Protein AF-F0YAD4-F1 (afdb_monomer_lite)

Foldseek 3Di:
DPLFCQPVPFHFADLCQGLAVVLVDDDDDQAADPAADDADVVHGDNPHHFGDPLVQVLLQLQLCCVVVVVVLEGEDEGEGEDQCPHVSPNPAKDWPAAAALPHNHHYTYIYKYWHFAFDDPPPPGQSHRPWIWIKYFGNQLSVVSPVDDRDDCCVGPPVPQCSLLVSQVVLLVVLLVPADPVLNVQCVVAFFDEHEDGEAEFDADPVGTCLSVDAWDWDDDPRGTYTHKYKYAAAAPPSVPDPPVDDHRIIIITHGHSSNSNCCSRPVRGQDDCLVVLLVLQQVQQPDQDPPDNDPQRQWFAAPSDIGGAPDPPDPDHSVQCDDDDWSRGRHANHGGSTGHDD

Organism: Aureococcus anophagefferens (NCBI:txid44056)

Secondary structure (DSSP, 8-state):
---TT-TTTSPBPPSSS---TTT---------SSSPPPPPSSPPPTT-B-S-HHHHHHHHHHH-TTTTT-TTEEEEEEEEE--TT-BTTB----B-----TT-SSEEEEEEEEEEEE----GGG--SS-SEEEEEEE-HHHHHHHTT-----HIIIIIS-TTHHHHHHHHHHHHHHHHS-HHHHHHHHHHS--EEEPPPEEPPEETTEEGGGG-PPEEEEETTEEEEEPEEEEE--GGGG-S-TTS--SEEEEEEPPHHHHHHIIIIITSPPTTHHHHHHHHHHHHT---SS---SS--EEEETTEEEETT-TT--S-TTTTTS--BTTSS--SEE-SSBEE-

Radius of gyration: 23.6 Å; chains: 1; bounding box: 55×51×75 Å

Structure (mmCIF, N/CA/C/O backbone):
data_AF-F0YAD4-F1
#
_entry.id   AF-F0YAD4-F1
#
loop_
_atom_site.group_PDB
_atom_site.id
_atom_site.type_symbol
_atom_site.label_atom_id
_atom_site.label_alt_id
_atom_site.label_comp_id
_atom_site.label_asym_id
_atom_site.label_entity_id
_atom_site.label_seq_id
_atom_site.pdbx_PDB_ins_code
_atom_site.Cartn_x
_atom_site.Cartn_y
_atom_site.Cartn_z
_atom_site.occupancy
_atom_site.B_iso_or_equiv
_atom_site.auth_seq_id
_atom_site.auth_comp_id
_atom_site.auth_asym_id
_atom_site.auth_atom_id
_atom_site.pdbx_PDB_model_num
ATOM 1 N N . MET A 1 1 ? -4.170 -15.320 2.293 1.00 50.25 1 MET A N 1
ATOM 2 C CA . MET A 1 1 ? -3.608 -13.988 2.577 1.00 50.25 1 MET A CA 1
ATOM 3 C C . MET A 1 1 ? -3.104 -14.054 3.996 1.00 50.25 1 MET A C 1
ATOM 5 O O . MET A 1 1 ? -3.891 -13.977 4.929 1.00 50.25 1 MET A O 1
ATOM 9 N N . GLU A 1 2 ? -1.835 -14.426 4.130 1.00 54.09 2 GLU A N 1
ATOM 10 C CA . GLU A 1 2 ? -1.160 -14.469 5.429 1.00 54.09 2 GLU A CA 1
ATOM 11 C C . GLU A 1 2 ? -1.076 -13.031 5.965 1.00 54.09 2 GLU A C 1
ATOM 13 O O . GLU A 1 2 ? -1.210 -12.096 5.181 1.00 54.09 2 GLU A O 1
ATOM 18 N N . LEU A 1 3 ? -0.946 -12.834 7.278 1.00 64.44 3 LEU A N 1
ATOM 19 C CA . LEU A 1 3 ? -0.859 -11.505 7.894 1.00 64.44 3 LEU A CA 1
ATOM 20 C C . LEU A 1 3 ? 0.425 -10.811 7.391 1.00 64.44 3 LEU A C 1
ATOM 22 O O . LEU A 1 3 ? 1.482 -10.957 7.995 1.00 64.44 3 LEU A O 1
ATOM 26 N N . GLU A 1 4 ? 0.344 -10.163 6.226 1.00 69.69 4 GLU A N 1
ATOM 27 C CA . GLU A 1 4 ? 1.480 -9.813 5.365 1.00 69.69 4 GLU A CA 1
ATOM 28 C C . GLU A 1 4 ? 2.540 -9.003 6.126 1.00 69.69 4 GLU A C 1
ATOM 30 O O . GLU A 1 4 ? 2.301 -7.867 6.541 1.00 69.69 4 GLU A O 1
ATOM 35 N N . GLY A 1 5 ? 3.708 -9.618 6.337 1.00 65.38 5 GLY A N 1
ATOM 36 C CA . GLY A 1 5 ? 4.827 -8.998 7.048 1.00 65.38 5 GLY A CA 1
ATOM 37 C C . GLY A 1 5 ? 4.580 -8.766 8.543 1.00 65.38 5 GLY A C 1
ATOM 38 O O . GLY A 1 5 ? 5.250 -7.923 9.140 1.00 65.38 5 GLY A O 1
ATOM 39 N N . SER A 1 6 ? 3.609 -9.454 9.158 1.00 74.56 6 SER A N 1
ATOM 40 C CA . SER A 1 6 ? 3.366 -9.379 10.601 1.00 74.56 6 SER A CA 1
ATOM 41 C C . SER A 1 6 ? 4.483 -10.092 11.371 1.00 74.56 6 SER A C 1
ATOM 43 O O . SER A 1 6 ? 4.684 -11.296 11.171 1.00 74.56 6 SER A O 1
ATOM 45 N N . PRO A 1 7 ? 5.176 -9.405 12.299 1.00 68.94 7 PRO A N 1
ATOM 46 C CA . PRO A 1 7 ? 6.239 -10.017 13.097 1.00 68.94 7 PRO A CA 1
ATOM 47 C C . PRO A 1 7 ? 5.714 -11.109 14.042 1.00 68.94 7 PRO A C 1
ATOM 49 O O . PRO A 1 7 ? 6.499 -11.890 14.569 1.00 68.94 7 PRO A O 1
ATOM 52 N N . TYR A 1 8 ? 4.396 -11.184 14.245 1.00 72.50 8 TYR A N 1
ATOM 53 C CA . TYR A 1 8 ? 3.743 -12.159 15.117 1.00 72.50 8 TYR A CA 1
ATOM 54 C C . TYR A 1 8 ? 3.510 -13.530 14.474 1.00 72.50 8 TYR A C 1
ATOM 56 O O . TYR A 1 8 ? 3.105 -14.457 15.171 1.00 72.50 8 TYR A O 1
ATOM 64 N N . LEU A 1 9 ? 3.730 -13.666 13.162 1.00 77.44 9 LEU A N 1
ATOM 65 C CA . LEU A 1 9 ? 3.618 -14.946 12.461 1.00 77.44 9 LEU A CA 1
ATOM 66 C C . LEU A 1 9 ? 4.985 -15.474 12.037 1.00 77.44 9 LEU A C 1
ATOM 68 O O . LEU A 1 9 ? 5.542 -16.366 12.667 1.00 77.44 9 LEU A O 1
ATOM 72 N N . ARG A 1 10 ? 5.502 -14.936 10.932 1.00 84.25 10 ARG A N 1
ATOM 73 C CA . ARG A 1 10 ? 6.769 -15.323 10.321 1.00 84.25 10 ARG A CA 1
ATOM 74 C C . ARG A 1 10 ? 7.504 -14.050 9.955 1.00 84.25 10 ARG A C 1
ATOM 76 O O . ARG A 1 10 ? 6.933 -13.178 9.294 1.00 84.25 10 ARG A O 1
ATOM 83 N N . ALA A 1 11 ? 8.763 -13.962 10.373 1.00 85.81 11 ALA A N 1
ATOM 84 C CA . ALA A 1 11 ? 9.615 -12.823 10.064 1.00 85.81 11 ALA A CA 1
ATOM 85 C C . ALA A 1 11 ? 9.636 -12.560 8.543 1.00 85.81 11 ALA A C 1
ATOM 87 O O . ALA A 1 11 ? 9.606 -13.519 7.764 1.00 85.81 11 ALA A O 1
ATOM 88 N N . PRO A 1 12 ? 9.658 -11.292 8.099 1.00 88.94 12 PRO A N 1
ATOM 89 C CA . PRO A 1 12 ? 9.818 -10.978 6.686 1.00 88.94 12 PRO A CA 1
ATOM 90 C C . PRO A 1 12 ? 11.174 -11.482 6.182 1.00 88.94 12 PRO A C 1
ATOM 92 O O . PRO A 1 12 ? 12.173 -11.436 6.902 1.00 88.94 12 PRO A O 1
ATOM 95 N N . CYS A 1 13 ? 11.207 -11.972 4.946 1.00 90.06 13 CYS A N 1
ATOM 96 C CA . CYS A 1 13 ? 12.472 -12.232 4.273 1.00 90.06 13 CYS A CA 1
ATOM 97 C C . CYS A 1 13 ? 13.179 -10.919 3.970 1.00 90.06 13 CYS A C 1
ATOM 99 O O . CYS A 1 13 ? 12.525 -9.944 3.610 1.00 90.06 13 CYS A O 1
ATOM 101 N N . GLN A 1 14 ? 14.504 -10.946 4.036 1.00 87.75 14 GLN A N 1
ATOM 102 C CA . GLN A 1 14 ? 15.348 -9.833 3.637 1.00 87.75 14 GLN A CA 1
ATOM 103 C C . GLN A 1 14 ? 15.916 -10.159 2.249 1.00 87.75 14 GLN A C 1
ATOM 105 O O . GLN A 1 14 ? 16.433 -11.253 2.012 1.00 87.75 14 GLN A O 1
ATOM 110 N N . SER A 1 15 ? 15.663 -9.277 1.288 1.00 87.31 15 SER A N 1
ATOM 111 C CA . SER A 1 15 ? 15.883 -9.530 -0.137 1.00 87.31 15 SER A CA 1
ATOM 112 C C . SER A 1 15 ? 17.343 -9.396 -0.561 1.00 87.31 15 SER A C 1
ATOM 114 O O . SER A 1 15 ? 17.724 -10.009 -1.558 1.00 87.31 15 SER A O 1
ATOM 116 N N . ASP A 1 16 ? 18.166 -8.691 0.221 1.00 85.25 16 ASP A N 1
ATOM 117 C CA . A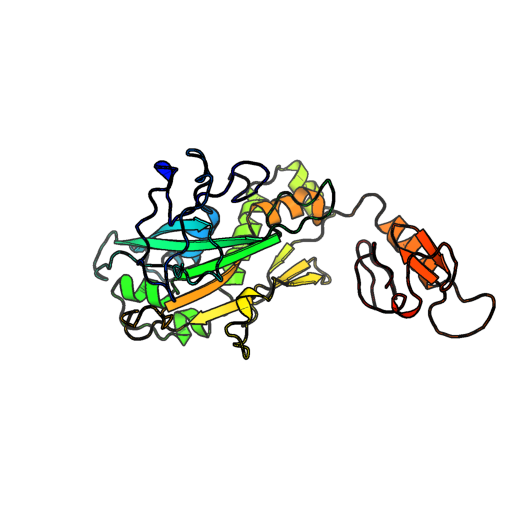SP A 1 16 ? 19.619 -8.629 0.006 1.00 85.25 16 ASP A CA 1
ATOM 118 C C . ASP A 1 16 ? 20.320 -9.941 0.401 1.00 85.25 16 ASP A C 1
ATOM 120 O O . ASP A 1 16 ? 21.331 -10.322 -0.190 1.00 85.25 16 ASP A O 1
ATOM 124 N N . TRP A 1 17 ? 19.757 -10.665 1.372 1.00 86.50 17 TRP A N 1
ATOM 125 C CA . TRP A 1 17 ? 20.258 -11.933 1.899 1.00 86.50 17 TRP A CA 1
ATOM 126 C C . TRP A 1 17 ? 19.159 -13.008 1.831 1.00 86.50 17 TRP A C 1
ATOM 128 O O . TRP A 1 17 ? 18.672 -13.471 2.868 1.00 86.50 17 TRP A O 1
ATOM 138 N N . PRO A 1 18 ? 18.740 -13.423 0.619 1.00 84.00 18 PRO A N 1
ATOM 139 C CA . PRO A 1 18 ? 17.600 -14.311 0.444 1.00 84.00 18 PRO A CA 1
ATOM 140 C C . PRO A 1 18 ? 17.898 -15.700 1.015 1.00 84.00 18 PRO A C 1
ATOM 142 O O . PRO A 1 18 ? 18.719 -16.449 0.486 1.00 84.00 18 PRO A O 1
ATOM 145 N N . THR A 1 19 ? 17.196 -16.065 2.085 1.00 86.19 19 THR A N 1
ATOM 146 C CA . THR A 1 19 ? 17.281 -17.398 2.704 1.00 86.19 19 THR A CA 1
ATOM 147 C C . THR A 1 19 ? 16.123 -18.310 2.318 1.00 86.19 19 THR A C 1
ATOM 149 O O . THR A 1 19 ? 16.279 -19.530 2.333 1.00 86.19 19 THR A O 1
ATOM 152 N N . ASN A 1 20 ? 14.978 -17.738 1.931 1.00 90.25 20 ASN A N 1
ATOM 153 C CA . ASN A 1 20 ? 13.832 -18.490 1.440 1.00 90.25 20 ASN A CA 1
ATOM 154 C C . ASN A 1 20 ? 13.873 -18.610 -0.101 1.00 90.25 20 ASN A C 1
ATOM 156 O O . ASN A 1 20 ? 13.636 -17.621 -0.807 1.00 90.25 20 ASN A O 1
ATOM 160 N N . PRO A 1 21 ? 14.117 -19.816 -0.653 1.00 86.56 21 PRO A N 1
ATOM 161 C CA . PRO A 1 21 ? 14.219 -20.019 -2.095 1.00 86.56 21 PRO A CA 1
ATOM 162 C C . PRO A 1 21 ? 12.892 -19.790 -2.833 1.00 86.56 21 PRO A C 1
ATOM 164 O O . PRO A 1 21 ? 12.907 -19.568 -4.043 1.00 86.56 21 PRO A O 1
ATOM 167 N N . THR A 1 22 ? 11.744 -19.809 -2.142 1.00 89.25 22 THR A N 1
ATOM 168 C CA . THR A 1 22 ? 10.439 -19.591 -2.783 1.00 89.25 22 THR A CA 1
ATOM 169 C C . THR A 1 22 ? 10.188 -18.130 -3.128 1.00 89.25 22 THR A C 1
ATOM 171 O O . THR A 1 22 ? 9.359 -17.858 -3.993 1.00 89.25 22 THR A O 1
ATOM 174 N N . CYS A 1 23 ? 10.883 -17.182 -2.488 1.00 86.94 23 CYS A N 1
ATOM 175 C CA . CYS A 1 23 ? 10.708 -15.766 -2.811 1.00 86.94 23 CYS A CA 1
ATOM 176 C C . CYS A 1 23 ? 11.206 -15.459 -4.225 1.00 86.94 23 CYS A C 1
ATOM 178 O O . CYS A 1 23 ? 10.587 -14.682 -4.954 1.00 86.94 23 CYS A O 1
ATOM 180 N N . ALA A 1 24 ? 12.309 -16.109 -4.625 1.00 83.88 24 ALA A N 1
ATOM 181 C CA . ALA A 1 24 ? 12.944 -15.940 -5.928 1.00 83.88 24 ALA A CA 1
ATOM 182 C C . ALA A 1 24 ? 13.049 -14.454 -6.326 1.00 83.88 24 ALA A C 1
ATOM 184 O O . ALA A 1 24 ? 12.672 -14.073 -7.440 1.00 83.88 24 ALA A O 1
ATOM 185 N N . TYR A 1 25 ? 13.480 -13.609 -5.381 1.00 79.94 25 TYR A N 1
ATOM 186 C CA . TYR A 1 25 ? 13.686 -12.192 -5.639 1.00 79.94 25 TYR A CA 1
ATOM 187 C C . TYR A 1 25 ? 14.751 -12.045 -6.725 1.00 79.94 25 TYR A C 1
ATOM 189 O O . TYR A 1 25 ? 15.827 -12.636 -6.595 1.00 79.94 25 TYR A O 1
ATOM 197 N N . PRO A 1 26 ? 14.475 -11.303 -7.809 1.00 70.75 26 PRO A N 1
ATOM 198 C CA . PRO A 1 26 ? 15.542 -10.936 -8.718 1.00 70.75 26 PRO A CA 1
ATOM 199 C C . PRO A 1 26 ? 16.545 -10.086 -7.938 1.00 70.75 26 PRO A C 1
ATOM 201 O O . PRO A 1 26 ? 16.167 -9.316 -7.053 1.00 70.75 26 PRO A O 1
ATOM 204 N N . ARG A 1 27 ? 17.833 -10.245 -8.244 1.00 68.25 27 ARG A N 1
ATOM 205 C CA . ARG A 1 27 ? 18.874 -9.454 -7.593 1.00 68.25 27 ARG A CA 1
ATOM 206 C C . ARG A 1 27 ? 18.628 -7.980 -7.908 1.00 68.25 27 ARG A C 1
ATOM 208 O O . ARG A 1 27 ? 18.688 -7.585 -9.074 1.00 68.25 27 ARG A O 1
ATOM 215 N N . TRP A 1 28 ? 18.332 -7.188 -6.882 1.00 68.06 28 TRP A N 1
ATOM 216 C CA . TRP A 1 28 ? 18.261 -5.740 -7.019 1.00 68.06 28 TRP A CA 1
ATOM 217 C C . TRP A 1 28 ? 19.619 -5.207 -7.487 1.00 68.06 28 TRP A C 1
ATOM 219 O O . TRP A 1 28 ? 20.649 -5.783 -7.135 1.00 68.06 28 TRP A O 1
ATOM 229 N N . PRO A 1 29 ? 19.664 -4.126 -8.282 1.00 67.06 29 PRO A N 1
ATOM 230 C CA . PRO A 1 29 ? 20.931 -3.475 -8.585 1.00 67.06 29 PRO A CA 1
ATOM 231 C C . PRO A 1 29 ? 21.671 -3.157 -7.276 1.00 67.06 29 PRO A C 1
ATOM 233 O O . PRO A 1 29 ? 21.105 -2.496 -6.408 1.00 67.06 29 PRO A O 1
ATOM 236 N N . ASP A 1 30 ? 22.926 -3.604 -7.129 1.00 67.06 30 ASP A N 1
ATOM 237 C CA . ASP A 1 30 ? 23.701 -3.494 -5.874 1.00 67.06 30 ASP A CA 1
ATOM 238 C C . ASP A 1 30 ? 24.206 -2.059 -5.595 1.00 67.06 30 ASP A C 1
ATOM 240 O O . ASP A 1 30 ? 25.331 -1.835 -5.139 1.00 67.06 30 ASP A O 1
ATOM 244 N N . ALA A 1 31 ? 23.420 -1.042 -5.933 1.00 80.44 31 ALA A N 1
ATOM 245 C CA . ALA A 1 31 ? 23.849 0.338 -5.837 1.00 80.44 31 ALA A CA 1
ATOM 246 C C . ALA A 1 31 ? 23.575 0.897 -4.431 1.00 80.44 31 ALA A C 1
ATOM 248 O O . ALA A 1 31 ? 22.449 0.864 -3.938 1.00 80.44 31 ALA A O 1
ATOM 249 N N . SER A 1 32 ? 24.619 1.410 -3.776 1.00 79.88 32 SER A N 1
ATOM 250 C CA . SER A 1 32 ? 24.587 1.847 -2.372 1.00 79.88 32 SER A CA 1
ATOM 251 C C . SER A 1 32 ? 25.281 3.196 -2.180 1.00 79.88 32 SER A C 1
ATOM 253 O O . SER A 1 32 ? 26.238 3.517 -2.889 1.00 79.88 32 SER A O 1
ATOM 255 N N . ILE A 1 33 ? 24.856 3.968 -1.175 1.00 81.75 33 ILE A N 1
ATOM 256 C CA . ILE A 1 33 ? 25.667 5.067 -0.630 1.00 81.75 33 ILE A CA 1
ATOM 257 C C . ILE A 1 33 ? 26.593 4.497 0.444 1.00 81.75 33 ILE A C 1
ATOM 259 O O . ILE A 1 33 ? 26.178 4.230 1.570 1.00 81.75 33 ILE A O 1
ATOM 263 N N . GLY A 1 34 ? 27.873 4.358 0.101 1.00 85.50 34 GLY A N 1
ATOM 264 C CA . GLY A 1 34 ? 28.872 3.750 0.979 1.00 85.50 34 GLY A CA 1
ATOM 265 C C . GLY A 1 34 ? 28.877 2.219 0.886 1.00 85.50 34 GLY A C 1
ATOM 266 O O . GLY A 1 34 ? 28.373 1.667 -0.093 1.00 85.50 34 GLY A O 1
ATOM 267 N N . PRO A 1 35 ? 29.489 1.519 1.859 1.00 86.50 35 PRO A N 1
ATOM 268 C CA . PRO A 1 35 ? 29.472 0.062 1.875 1.00 86.50 35 PRO A CA 1
ATOM 269 C C . PRO A 1 35 ? 28.041 -0.451 2.073 1.00 86.50 35 PRO A C 1
ATOM 271 O O . PRO A 1 35 ? 27.279 0.138 2.845 1.00 86.50 35 PRO A O 1
ATOM 274 N N . ALA A 1 36 ? 27.698 -1.550 1.398 1.00 85.56 36 ALA A N 1
ATOM 275 C CA . ALA A 1 36 ? 26.447 -2.266 1.634 1.00 85.56 36 ALA A CA 1
ATOM 276 C C . ALA A 1 36 ? 26.322 -2.665 3.114 1.00 85.56 36 ALA A C 1
ATOM 278 O O . ALA A 1 36 ? 27.337 -2.875 3.794 1.00 85.56 36 ALA A O 1
ATOM 279 N N . ALA A 1 37 ? 25.090 -2.759 3.618 1.00 85.56 37 ALA A N 1
ATOM 280 C CA . ALA A 1 37 ? 24.853 -3.264 4.960 1.00 85.56 37 ALA A CA 1
ATOM 281 C C . ALA A 1 37 ? 25.441 -4.683 5.102 1.00 85.56 37 ALA A C 1
ATOM 283 O O . ALA A 1 37 ? 25.346 -5.490 4.170 1.00 85.56 37 ALA A O 1
ATOM 284 N N . PRO A 1 38 ? 26.084 -5.006 6.240 1.00 88.44 38 PRO A N 1
ATOM 285 C CA . PRO A 1 38 ? 26.528 -6.370 6.485 1.00 88.44 38 PRO A CA 1
ATOM 286 C C . PRO A 1 38 ? 25.323 -7.316 6.543 1.00 88.44 38 PRO A C 1
ATOM 288 O O . PRO A 1 38 ? 24.201 -6.892 6.829 1.00 88.44 38 PRO A O 1
ATOM 291 N N . ALA A 1 39 ? 25.570 -8.606 6.312 1.00 88.50 39 ALA A N 1
ATOM 292 C CA . ALA A 1 39 ? 24.556 -9.629 6.524 1.00 88.50 39 ALA A CA 1
ATOM 293 C C . ALA A 1 39 ? 24.001 -9.556 7.958 1.00 88.50 39 ALA A C 1
ATOM 295 O O . ALA A 1 39 ? 24.785 -9.364 8.896 1.00 88.50 39 ALA A O 1
ATOM 296 N N . PRO A 1 40 ? 22.676 -9.694 8.148 1.00 88.06 40 PRO A N 1
ATOM 297 C CA . PRO A 1 40 ? 22.095 -9.791 9.478 1.00 88.06 40 PRO A CA 1
ATOM 298 C C . PRO A 1 40 ? 22.620 -11.044 10.190 1.00 88.06 40 PRO A C 1
ATOM 300 O O . PRO A 1 40 ? 22.829 -12.086 9.566 1.00 88.06 40 PRO A O 1
ATOM 303 N N . ASP A 1 41 ? 22.816 -10.935 11.504 1.00 90.88 41 ASP A N 1
ATOM 304 C CA . ASP A 1 41 ? 23.225 -12.039 12.372 1.00 90.88 41 ASP A CA 1
ATOM 305 C C . ASP A 1 41 ? 22.231 -12.170 13.546 1.00 90.88 41 ASP A C 1
ATOM 307 O O . ASP A 1 41 ? 22.171 -11.267 14.389 1.00 90.88 41 ASP A O 1
ATOM 311 N N . PRO A 1 42 ? 21.413 -13.242 13.600 1.00 91.81 42 PRO A N 1
ATOM 312 C CA . PRO A 1 42 ? 21.362 -14.351 12.643 1.00 91.81 42 PRO A CA 1
ATOM 313 C C . PRO A 1 42 ? 20.699 -13.969 11.305 1.00 91.81 42 PRO A C 1
ATOM 315 O O . PRO A 1 42 ? 19.922 -13.016 11.224 1.00 91.81 42 PRO A O 1
ATOM 318 N N . LEU A 1 43 ? 20.960 -14.764 10.261 1.00 89.88 43 LEU A N 1
ATOM 319 C CA . LEU A 1 43 ? 20.251 -14.660 8.980 1.00 89.88 43 LEU A CA 1
ATOM 320 C C . LEU A 1 43 ? 18.737 -14.921 9.146 1.00 89.88 43 LEU A C 1
ATOM 322 O O . LEU A 1 43 ? 18.345 -15.674 10.046 1.00 89.88 43 LEU A O 1
ATOM 326 N N . PRO A 1 44 ? 17.876 -14.370 8.264 1.00 88.56 44 PRO A N 1
ATOM 327 C CA . PRO A 1 44 ? 16.444 -14.639 8.306 1.00 88.56 44 PRO A CA 1
ATOM 328 C C . PRO A 1 44 ? 16.137 -16.141 8.164 1.00 88.56 44 PRO A C 1
ATOM 330 O O . PRO A 1 44 ? 16.827 -16.836 7.411 1.00 88.56 44 PRO A O 1
ATOM 333 N N . PRO A 1 45 ? 15.081 -16.660 8.815 1.00 90.56 45 PRO A N 1
ATOM 334 C CA . PRO A 1 45 ? 14.675 -18.060 8.682 1.00 90.56 45 PRO A CA 1
ATOM 335 C C . PRO A 1 45 ? 14.413 -18.468 7.226 1.00 90.56 45 PRO A C 1
ATOM 337 O O . PRO A 1 45 ? 13.923 -17.665 6.438 1.00 90.56 45 PRO A O 1
ATOM 340 N N . ALA A 1 46 ? 14.676 -19.728 6.870 1.00 92.88 46 ALA A N 1
ATOM 341 C CA . ALA A 1 46 ? 14.430 -20.235 5.513 1.00 92.88 46 ALA A CA 1
ATOM 342 C C . ALA A 1 46 ? 12.934 -20.277 5.130 1.00 92.88 46 ALA A C 1
ATOM 344 O O . ALA A 1 46 ? 12.605 -20.381 3.952 1.00 92.88 46 ALA A O 1
ATOM 345 N N . ASP A 1 47 ? 12.033 -20.194 6.111 1.00 90.94 47 ASP A N 1
ATOM 346 C CA . ASP A 1 47 ? 10.575 -20.143 5.963 1.00 90.94 47 ASP A CA 1
ATOM 347 C C . ASP A 1 47 ? 9.992 -18.732 6.189 1.00 90.94 47 ASP A C 1
ATOM 349 O O . ASP A 1 47 ? 8.799 -18.576 6.465 1.00 90.94 47 ASP A O 1
ATOM 353 N N . CYS A 1 48 ? 10.823 -17.690 6.064 1.00 90.06 48 CYS A N 1
ATOM 354 C CA . CYS A 1 48 ? 10.405 -16.294 6.173 1.00 90.06 48 CYS A CA 1
ATOM 355 C C . CYS A 1 48 ? 9.317 -15.904 5.145 1.00 90.06 48 CYS A C 1
ATOM 357 O O . CYS A 1 48 ? 9.133 -16.553 4.110 1.00 90.06 48 CYS A O 1
ATOM 359 N N . THR A 1 49 ? 8.593 -14.814 5.419 1.00 90.44 49 THR A N 1
ATOM 360 C CA . THR A 1 49 ? 7.499 -14.314 4.567 1.00 90.44 49 THR A CA 1
ATOM 361 C C . THR A 1 49 ? 8.030 -13.527 3.365 1.00 90.44 49 THR A C 1
ATOM 363 O O . THR A 1 49 ? 8.715 -12.516 3.536 1.00 90.44 49 THR A O 1
ATOM 366 N N . CYS A 1 50 ? 7.663 -13.947 2.150 1.00 90.31 50 CYS A N 1
ATOM 367 C CA . CYS A 1 50 ? 8.060 -13.292 0.902 1.00 90.31 50 CYS A CA 1
ATOM 368 C C . CYS A 1 50 ? 7.126 -12.128 0.528 1.00 90.31 50 CYS A C 1
ATOM 370 O O . CYS A 1 50 ? 6.105 -12.366 -0.116 1.00 90.31 50 CYS A O 1
ATOM 372 N N . GLY A 1 51 ? 7.479 -10.894 0.900 1.00 92.00 51 GLY A N 1
ATOM 373 C CA . GLY A 1 51 ? 6.777 -9.680 0.467 1.00 92.00 51 GLY A CA 1
ATOM 374 C C . GLY A 1 51 ? 5.259 -9.684 0.685 1.00 92.00 51 GLY A C 1
ATOM 375 O O . GLY A 1 51 ? 4.691 -10.511 1.404 1.00 92.00 51 GLY A O 1
ATOM 376 N N . SER A 1 52 ? 4.586 -8.728 0.052 1.00 93.44 52 SER A N 1
ATOM 377 C CA . SER A 1 52 ? 3.130 -8.611 0.032 1.00 93.44 52 SER A CA 1
ATOM 378 C C . SER A 1 52 ? 2.558 -8.993 -1.345 1.00 93.44 52 SER A C 1
ATOM 380 O O . SER A 1 52 ? 2.717 -8.250 -2.322 1.00 93.44 52 SER A O 1
ATOM 382 N N . PRO A 1 53 ? 1.811 -10.111 -1.449 1.00 93.38 53 PRO A N 1
ATOM 383 C CA . PRO A 1 53 ? 1.013 -10.421 -2.636 1.00 93.38 53 PRO A CA 1
ATOM 384 C C . PRO A 1 53 ? 0.015 -9.314 -2.994 1.00 93.38 53 PRO A C 1
ATOM 386 O O . PRO A 1 53 ? -0.264 -9.079 -4.173 1.00 93.38 53 PRO A O 1
ATOM 389 N N . TRP A 1 54 ? -0.525 -8.612 -1.992 1.00 95.06 54 TRP A N 1
ATOM 390 C CA . TRP A 1 54 ? -1.362 -7.443 -2.228 1.00 95.06 54 TRP A CA 1
ATOM 391 C C . TRP A 1 54 ? -0.614 -6.325 -2.956 1.00 95.06 54 TRP A C 1
ATOM 393 O O . TRP A 1 54 ? -1.152 -5.757 -3.906 1.00 95.06 54 TRP A O 1
ATOM 403 N N . VAL A 1 55 ? 0.623 -6.024 -2.570 1.00 96.06 55 VAL A N 1
ATOM 404 C CA . VAL A 1 55 ? 1.406 -4.976 -3.231 1.00 96.06 55 VAL A CA 1
ATOM 405 C C . VAL A 1 55 ? 1.786 -5.372 -4.660 1.00 96.06 55 VAL A C 1
ATOM 407 O O . VAL A 1 55 ? 1.711 -4.535 -5.561 1.00 96.06 55 VAL A O 1
ATOM 410 N N . ALA A 1 56 ? 2.083 -6.648 -4.916 1.00 95.19 56 ALA A N 1
ATOM 411 C CA . ALA A 1 56 ? 2.249 -7.132 -6.287 1.00 95.19 56 ALA A CA 1
ATOM 412 C C . ALA A 1 56 ? 0.993 -6.853 -7.142 1.00 95.19 56 ALA A C 1
ATOM 414 O O . ALA A 1 56 ? 1.085 -6.360 -8.267 1.00 95.19 56 ALA A O 1
ATOM 415 N N . ARG A 1 57 ? -0.207 -7.063 -6.581 1.00 95.69 57 ARG A N 1
ATOM 416 C CA . ARG A 1 57 ? -1.471 -6.672 -7.227 1.00 95.69 57 ARG A CA 1
ATOM 417 C C . ARG A 1 57 ? -1.637 -5.152 -7.335 1.00 95.69 57 ARG A C 1
ATOM 419 O O . ARG A 1 57 ? -2.189 -4.675 -8.326 1.00 95.69 57 ARG A O 1
ATOM 426 N N . ALA A 1 58 ? -1.166 -4.385 -6.357 1.00 96.62 58 ALA A N 1
ATOM 427 C CA . ALA A 1 58 ? -1.183 -2.927 -6.404 1.00 96.62 58 ALA A CA 1
ATOM 428 C C . ALA A 1 58 ? -0.364 -2.388 -7.587 1.00 96.62 58 ALA A C 1
ATOM 430 O O . ALA A 1 58 ? -0.821 -1.460 -8.250 1.00 96.62 58 ALA A O 1
ATOM 431 N N . GLN A 1 59 ? 0.777 -3.001 -7.923 1.00 97.25 59 GLN A N 1
ATOM 432 C CA . GLN A 1 59 ? 1.543 -2.655 -9.127 1.00 97.25 59 GLN A CA 1
ATOM 433 C C . GLN A 1 59 ? 0.754 -2.922 -10.416 1.00 97.25 59 GLN A C 1
ATOM 435 O O . GLN A 1 59 ? 0.811 -2.119 -11.349 1.00 97.25 59 GLN A O 1
ATOM 440 N N . ALA A 1 60 ? -0.027 -4.004 -10.468 1.00 94.81 60 ALA A N 1
ATOM 441 C CA . ALA A 1 60 ? -0.911 -4.267 -11.602 1.00 94.81 60 ALA A CA 1
ATOM 442 C C . ALA A 1 60 ? -2.000 -3.183 -11.731 1.00 94.81 60 ALA A C 1
ATOM 444 O O . ALA A 1 60 ? -2.232 -2.677 -12.828 1.00 94.81 60 ALA A O 1
ATOM 445 N N . ILE A 1 61 ? -2.606 -2.746 -10.621 1.00 95.00 61 ILE A N 1
ATOM 446 C CA . ILE A 1 61 ? -3.558 -1.618 -10.614 1.00 95.00 61 ILE A CA 1
ATOM 447 C C . ILE A 1 61 ? -2.863 -0.315 -11.048 1.00 95.00 61 ILE A C 1
ATOM 449 O O . ILE A 1 61 ? -3.391 0.412 -11.889 1.00 95.00 61 ILE A O 1
ATOM 453 N N . MET A 1 62 ? -1.660 -0.044 -10.527 1.00 95.00 62 MET A N 1
ATOM 454 C CA . MET A 1 62 ? -0.832 1.113 -10.884 1.00 95.00 62 MET A CA 1
ATOM 455 C C . MET A 1 62 ? -0.564 1.161 -12.391 1.00 95.00 62 MET A C 1
ATOM 457 O O . MET A 1 62 ? -0.789 2.195 -13.020 1.00 95.00 62 MET A O 1
ATOM 461 N N . SER A 1 63 ? -0.183 0.024 -12.984 1.00 94.12 63 SER A N 1
ATOM 462 C CA . SER A 1 63 ? 0.088 -0.088 -14.422 1.00 94.12 63 SER A CA 1
ATOM 463 C C . SER A 1 63 ? -1.112 0.292 -15.291 1.00 94.12 63 SER A C 1
ATOM 465 O O . SER A 1 63 ? -0.931 0.770 -16.402 1.00 94.12 63 SER A O 1
ATOM 467 N N . GLY A 1 64 ? -2.345 0.107 -14.808 1.00 91.19 64 GLY A N 1
ATOM 468 C CA . GLY A 1 64 ? -3.554 0.499 -15.529 1.00 91.19 64 GLY A CA 1
ATOM 469 C C . GLY A 1 64 ? -3.804 -0.234 -16.853 1.00 91.19 64 GLY A C 1
ATOM 470 O O . GLY A 1 64 ? -4.718 0.171 -17.564 1.00 91.19 64 GLY A O 1
ATOM 471 N N . PHE A 1 65 ? -3.060 -1.300 -17.183 1.00 90.44 65 PHE A N 1
ATOM 472 C CA . PHE A 1 65 ? -3.151 -1.983 -18.483 1.00 90.44 65 PHE A CA 1
ATOM 473 C C . PHE A 1 65 ? -4.575 -2.429 -18.848 1.00 90.44 65 PHE A C 1
ATOM 475 O O . PHE A 1 65 ? -5.059 -2.159 -19.946 1.00 90.44 65 PHE A O 1
ATOM 482 N N . GLY A 1 66 ? -5.299 -3.021 -17.893 1.00 83.62 66 GLY A N 1
ATOM 483 C CA . GLY A 1 66 ? -6.679 -3.463 -18.118 1.00 83.62 66 GLY A CA 1
ATOM 484 C C . GLY A 1 66 ? -7.685 -2.323 -18.326 1.00 83.62 66 GLY A C 1
ATOM 485 O O . GLY A 1 66 ? -8.709 -2.529 -18.968 1.00 83.62 66 GLY A O 1
ATOM 486 N N . ALA A 1 67 ? -7.409 -1.123 -17.808 1.00 81.56 67 ALA A N 1
ATOM 487 C CA . ALA A 1 67 ? -8.298 0.034 -17.932 1.00 81.56 67 ALA A CA 1
ATOM 488 C C . ALA A 1 67 ? -7.988 0.899 -19.166 1.00 81.56 67 ALA A C 1
ATOM 490 O O . ALA A 1 67 ? -8.860 1.625 -19.635 1.00 81.56 67 ALA A O 1
ATOM 491 N N . SER A 1 68 ? -6.765 0.826 -19.700 1.00 77.31 68 SER A N 1
ATOM 492 C CA . SER A 1 68 ? -6.299 1.650 -20.822 1.00 77.31 68 SER A CA 1
ATOM 493 C C . SER A 1 68 ? -6.534 1.033 -22.204 1.00 77.31 68 SER A C 1
ATOM 495 O O . SER A 1 68 ? -6.113 1.607 -23.205 1.00 77.31 68 SER A O 1
ATOM 497 N N . GLY A 1 69 ? -7.187 -0.131 -22.283 1.00 78.25 69 GLY A N 1
ATOM 498 C CA . GLY A 1 69 ? -7.347 -0.872 -23.539 1.00 78.25 69 GLY A CA 1
ATOM 499 C C . GLY A 1 69 ? -6.084 -1.625 -23.975 1.00 78.25 69 GLY A C 1
ATOM 500 O O . GLY A 1 69 ? -6.077 -2.225 -25.047 1.00 78.25 69 GLY A O 1
ATOM 501 N N . LEU A 1 70 ? -5.044 -1.656 -23.134 1.00 82.88 70 LEU A N 1
ATOM 502 C CA . LEU A 1 70 ? -3.826 -2.448 -23.322 1.00 82.88 70 LEU A CA 1
ATOM 503 C C . LEU A 1 70 ? -4.047 -3.878 -22.808 1.00 82.88 70 LEU A C 1
ATOM 505 O O . LEU A 1 70 ? -3.325 -4.366 -21.945 1.00 82.88 70 LEU A O 1
ATOM 509 N N . ALA A 1 71 ? -5.087 -4.546 -23.315 1.00 80.81 71 ALA A N 1
ATOM 510 C CA . ALA A 1 71 ? -5.528 -5.851 -22.815 1.00 80.81 71 ALA A CA 1
ATOM 511 C C . ALA A 1 71 ? -4.491 -6.977 -23.006 1.00 80.81 71 ALA A C 1
ATOM 513 O O . ALA A 1 71 ? -4.555 -7.979 -22.301 1.00 80.81 71 ALA A O 1
ATOM 514 N N . ASN A 1 72 ? -3.534 -6.791 -23.921 1.00 87.75 72 ASN A N 1
ATOM 515 C CA . ASN A 1 72 ? -2.437 -7.728 -24.185 1.00 87.75 72 ASN A CA 1
ATOM 516 C C . ASN A 1 72 ? -1.232 -7.522 -23.248 1.00 87.75 72 ASN A C 1
ATOM 518 O O . ASN A 1 72 ? -0.238 -8.234 -23.364 1.00 87.75 72 ASN A O 1
ATOM 522 N N . ALA A 1 73 ? -1.293 -6.527 -22.358 1.00 92.19 73 ALA A N 1
ATOM 523 C CA . ALA A 1 73 ? -0.233 -6.195 -21.421 1.00 92.19 73 ALA A CA 1
ATOM 524 C C . ALA A 1 73 ? -0.606 -6.628 -20.002 1.00 92.19 73 ALA A C 1
ATOM 526 O O . ALA A 1 73 ? -1.703 -6.357 -19.505 1.00 92.19 73 ALA A O 1
ATOM 527 N N . SER A 1 74 ? 0.341 -7.238 -19.301 1.00 94.94 74 SER A N 1
ATOM 528 C CA . SER A 1 74 ? 0.217 -7.547 -17.882 1.00 94.94 74 SER A CA 1
ATOM 529 C C . SER A 1 74 ? 1.539 -7.320 -17.150 1.00 94.94 74 SER A C 1
ATOM 531 O O . SER A 1 74 ? 2.583 -7.081 -17.759 1.00 94.94 74 SER A O 1
ATOM 533 N N . ALA A 1 75 ? 1.487 -7.350 -15.820 1.00 94.56 75 ALA A N 1
ATOM 534 C CA . ALA A 1 75 ? 2.665 -7.248 -14.970 1.00 94.56 75 ALA A CA 1
ATOM 535 C C . ALA A 1 75 ? 2.778 -8.495 -14.087 1.00 94.56 75 ALA A C 1
ATOM 537 O O . ALA A 1 75 ? 1.858 -8.813 -13.331 1.00 94.56 75 ALA A O 1
ATOM 538 N N . ALA A 1 76 ? 3.923 -9.169 -14.157 1.00 95.62 76 ALA A N 1
ATOM 539 C CA . ALA A 1 76 ? 4.332 -10.188 -13.203 1.00 95.62 76 ALA A CA 1
ATOM 540 C C . ALA A 1 76 ? 5.232 -9.526 -12.154 1.00 95.62 76 ALA A C 1
ATOM 542 O O . ALA A 1 76 ? 6.437 -9.360 -12.348 1.00 95.62 76 ALA A O 1
ATOM 543 N N . THR A 1 77 ? 4.627 -9.090 -11.050 1.00 95.00 77 THR A N 1
ATOM 544 C CA . THR A 1 77 ? 5.326 -8.332 -10.007 1.00 95.00 77 THR A CA 1
ATOM 545 C C . THR A 1 77 ? 5.667 -9.201 -8.803 1.00 95.00 77 THR A C 1
ATOM 547 O O . THR A 1 77 ? 4.827 -9.963 -8.324 1.00 95.00 77 THR A O 1
ATOM 550 N N . LYS A 1 78 ? 6.879 -9.033 -8.264 1.00 94.19 78 LYS A N 1
ATOM 551 C CA . LYS A 1 78 ? 7.258 -9.535 -6.936 1.00 94.19 78 LYS A CA 1
ATOM 552 C C . LYS A 1 78 ? 7.503 -8.380 -5.971 1.00 94.19 78 LYS A C 1
ATOM 554 O O . LYS A 1 78 ? 8.215 -7.441 -6.304 1.00 94.19 78 LYS A O 1
ATOM 559 N N . ASP A 1 79 ? 6.947 -8.462 -4.773 1.00 94.31 79 ASP A N 1
ATOM 560 C CA . ASP A 1 79 ? 7.196 -7.478 -3.717 1.00 94.31 79 ASP A CA 1
ATOM 561 C C . ASP A 1 79 ? 8.270 -7.975 -2.753 1.00 94.31 79 ASP A C 1
ATOM 563 O O . ASP A 1 79 ? 8.311 -9.167 -2.467 1.00 94.31 79 ASP A O 1
ATOM 567 N N . ALA A 1 80 ? 9.102 -7.073 -2.236 1.00 92.81 80 ALA A N 1
ATOM 568 C CA . ALA A 1 80 ? 10.058 -7.355 -1.172 1.00 92.81 80 ALA A CA 1
ATOM 569 C C . ALA A 1 80 ? 9.771 -6.480 0.055 1.00 92.81 80 ALA A C 1
ATOM 571 O O . ALA A 1 80 ? 9.494 -5.284 -0.076 1.00 92.81 80 ALA A O 1
ATOM 572 N N . PHE A 1 81 ? 9.877 -7.073 1.247 1.00 92.44 81 PHE A N 1
ATOM 573 C CA . PHE A 1 81 ? 9.816 -6.317 2.492 1.00 92.44 81 PHE A CA 1
ATOM 574 C C . PHE A 1 81 ? 11.189 -5.748 2.833 1.00 92.44 81 PHE A C 1
ATOM 576 O O . PHE A 1 81 ? 12.096 -6.509 3.141 1.00 92.44 81 PHE A O 1
ATOM 583 N N . GLU A 1 82 ? 11.319 -4.424 2.802 1.00 92.31 82 GLU A N 1
ATOM 584 C CA . GLU A 1 82 ? 12.552 -3.709 3.151 1.00 92.31 82 GLU A CA 1
ATOM 585 C C . GLU A 1 82 ? 12.226 -2.360 3.798 1.00 92.31 82 GLU A C 1
ATOM 587 O O . GLU A 1 82 ? 11.117 -1.830 3.657 1.00 92.31 82 GLU A O 1
ATOM 592 N N . ASP A 1 83 ? 13.204 -1.767 4.485 1.00 91.94 83 ASP A N 1
ATOM 593 C CA . ASP A 1 83 ? 13.093 -0.375 4.911 1.00 91.94 83 ASP A CA 1
ATOM 594 C C . ASP A 1 83 ? 13.139 0.537 3.677 1.00 91.94 83 ASP A C 1
ATOM 596 O O . ASP A 1 83 ? 14.153 0.698 3.003 1.00 91.94 83 ASP A O 1
ATOM 600 N N . VAL A 1 84 ? 12.017 1.196 3.389 1.00 92.06 84 VAL A N 1
ATOM 601 C CA . VAL A 1 84 ? 11.894 2.111 2.246 1.00 92.06 84 VAL A CA 1
ATOM 602 C C . VAL A 1 84 ? 12.826 3.327 2.333 1.00 92.06 84 VAL A C 1
ATOM 604 O O . VAL A 1 84 ? 12.960 4.050 1.344 1.00 92.06 84 VAL A O 1
ATOM 607 N N . SER A 1 85 ? 13.440 3.580 3.488 1.00 90.31 85 SER A N 1
ATOM 608 C CA . SER A 1 85 ? 14.432 4.631 3.701 1.00 90.31 85 SER A CA 1
ATOM 609 C C . SER A 1 85 ? 15.883 4.156 3.603 1.00 90.31 85 SER A C 1
ATOM 611 O O . SER A 1 85 ? 16.775 5.007 3.629 1.00 90.31 85 SER A O 1
ATOM 613 N N . ASP A 1 86 ? 16.130 2.849 3.455 1.00 88.44 86 ASP A N 1
ATOM 614 C CA . ASP A 1 86 ? 17.488 2.332 3.315 1.00 88.44 86 ASP A CA 1
ATOM 615 C C . ASP A 1 86 ? 18.115 2.742 1.973 1.00 88.44 86 ASP A C 1
ATOM 617 O O . ASP A 1 86 ? 17.460 2.902 0.935 1.00 88.44 86 ASP A O 1
ATOM 621 N N . VAL A 1 87 ? 19.418 2.989 2.047 1.00 86.56 87 VAL A N 1
ATOM 622 C CA . VAL A 1 87 ? 20.287 3.440 0.961 1.00 86.56 87 VAL A CA 1
ATOM 623 C C . VAL A 1 87 ? 21.534 2.553 0.828 1.00 86.56 87 VAL A C 1
ATOM 625 O O . VAL A 1 87 ? 22.460 2.904 0.090 1.00 86.56 87 VAL A O 1
ATOM 628 N N . ARG A 1 88 ? 21.598 1.427 1.560 1.00 86.75 88 ARG A N 1
ATOM 629 C CA . ARG A 1 88 ? 22.725 0.477 1.596 1.00 86.75 88 ARG A CA 1
ATOM 630 C C . ARG A 1 88 ? 22.269 -0.997 1.509 1.00 86.75 88 ARG A C 1
ATOM 632 O O . ARG A 1 88 ? 22.584 -1.761 2.423 1.00 86.75 88 ARG A O 1
ATOM 639 N N . PRO A 1 89 ? 21.658 -1.431 0.393 1.00 86.62 89 PRO A N 1
ATOM 640 C CA . PRO A 1 89 ? 21.521 -0.718 -0.879 1.00 86.62 89 PRO A CA 1
ATOM 641 C C . PRO A 1 89 ? 20.256 0.138 -0.979 1.00 86.62 89 PRO A C 1
ATOM 643 O O . PRO A 1 89 ? 19.432 0.196 -0.074 1.00 86.62 89 PRO A O 1
ATOM 646 N N . PHE A 1 90 ? 20.118 0.856 -2.093 1.00 85.50 90 PHE A N 1
ATOM 647 C CA . PHE A 1 90 ? 18.847 1.480 -2.437 1.00 85.50 90 PHE A CA 1
ATOM 648 C C . PHE A 1 90 ? 17.849 0.424 -2.915 1.00 85.50 90 PHE A C 1
ATOM 650 O O . PHE A 1 90 ? 17.920 -0.034 -4.055 1.00 85.50 90 PHE A O 1
ATOM 657 N N . HIS A 1 91 ? 16.843 0.118 -2.099 1.00 88.88 91 HIS A N 1
ATOM 658 C CA . HIS A 1 91 ? 15.719 -0.709 -2.539 1.00 88.88 91 HIS A CA 1
ATOM 659 C C . HIS A 1 91 ? 14.735 0.156 -3.335 1.00 88.88 91 HIS A C 1
ATOM 661 O O . HIS A 1 91 ? 13.930 0.901 -2.763 1.00 88.88 91 HIS A O 1
ATOM 667 N N . LEU A 1 92 ? 14.820 0.114 -4.666 1.00 90.00 92 LEU A N 1
ATOM 668 C CA . LEU A 1 92 ? 13.973 0.879 -5.590 1.00 90.00 92 LEU A CA 1
ATOM 669 C C . LEU A 1 92 ? 13.362 -0.042 -6.640 1.00 90.00 92 LEU A C 1
ATOM 671 O O . LEU A 1 92 ? 14.145 -0.721 -7.287 1.00 90.00 92 LEU A O 1
ATOM 675 N N . PRO A 1 93 ? 12.038 0.010 -6.893 1.00 92.69 93 PRO A N 1
ATOM 676 C CA . PRO A 1 93 ? 11.329 -0.879 -7.815 1.00 92.69 93 PRO A CA 1
ATOM 677 C C . PRO A 1 93 ? 11.946 -0.908 -9.216 1.00 92.69 93 PRO A C 1
ATOM 679 O O . PRO A 1 93 ? 12.453 0.101 -9.704 1.00 92.69 93 PRO A O 1
ATOM 682 N N . HIS A 1 94 ? 11.898 -2.060 -9.883 1.00 91.75 94 HIS A N 1
ATOM 683 C CA . HIS A 1 94 ? 12.575 -2.261 -11.165 1.00 91.75 94 HIS A CA 1
ATOM 684 C C . HIS A 1 94 ? 11.671 -2.966 -12.177 1.00 91.75 94 HIS A C 1
ATOM 686 O O . HIS A 1 94 ? 10.728 -3.652 -11.792 1.00 91.75 94 HIS A O 1
ATOM 692 N N . ILE A 1 95 ? 11.952 -2.768 -13.466 1.00 93.19 95 ILE A N 1
ATOM 693 C CA . ILE A 1 95 ? 11.332 -3.498 -14.579 1.00 93.19 95 ILE A CA 1
ATOM 694 C C . ILE A 1 95 ? 12.471 -4.242 -15.274 1.00 93.19 95 ILE A C 1
ATOM 696 O O . ILE A 1 95 ? 13.439 -3.605 -15.678 1.00 93.19 95 ILE A O 1
ATOM 700 N N . PHE A 1 96 ? 12.385 -5.566 -15.362 1.00 91.69 96 PHE A N 1
ATOM 701 C CA . PHE A 1 96 ? 13.501 -6.423 -15.789 1.00 91.69 96 PHE A CA 1
ATOM 702 C C . PHE A 1 96 ? 13.530 -6.686 -17.293 1.00 91.69 96 PHE A C 1
ATOM 704 O O . PHE A 1 96 ? 14.551 -7.115 -17.829 1.00 91.69 96 PHE A O 1
ATOM 711 N N . ASN A 1 97 ? 12.425 -6.423 -17.980 1.00 93.06 97 ASN A N 1
ATOM 712 C CA . ASN A 1 97 ? 12.281 -6.621 -19.412 1.00 93.06 97 ASN A CA 1
ATOM 713 C C . ASN A 1 97 ? 11.501 -5.468 -20.058 1.00 93.06 97 ASN A C 1
ATOM 715 O O . ASN A 1 97 ? 10.926 -4.609 -19.392 1.00 93.06 97 ASN A O 1
ATOM 719 N N . ALA A 1 98 ? 11.503 -5.458 -21.385 1.00 93.50 98 ALA A N 1
ATOM 720 C CA . ALA A 1 98 ? 10.674 -4.586 -22.200 1.00 93.50 98 ALA A CA 1
ATOM 721 C C . ALA A 1 98 ? 9.957 -5.435 -23.253 1.00 93.50 98 ALA A C 1
ATOM 723 O O . ALA A 1 98 ? 10.452 -6.503 -23.621 1.00 93.50 98 ALA A O 1
ATOM 724 N N . CYS A 1 99 ? 8.820 -4.943 -23.729 1.00 91.69 99 CYS A N 1
ATOM 725 C CA . CYS A 1 99 ? 8.037 -5.547 -24.803 1.00 91.69 99 CYS A CA 1
ATOM 726 C C . CYS A 1 99 ? 7.999 -4.635 -26.032 1.00 91.69 99 CYS A C 1
ATOM 728 O O . CYS A 1 99 ? 8.285 -3.436 -25.944 1.00 91.69 99 CYS A O 1
ATOM 730 N N . ASP A 1 100 ? 7.606 -5.207 -27.168 1.00 86.19 100 ASP A N 1
ATOM 731 C CA . ASP A 1 100 ? 7.116 -4.437 -28.307 1.00 86.19 100 ASP A CA 1
ATOM 732 C C . ASP A 1 100 ? 5.610 -4.203 -28.130 1.00 86.19 100 ASP A C 1
ATOM 734 O O . ASP A 1 100 ? 4.865 -5.095 -27.731 1.00 86.19 100 ASP A O 1
ATOM 738 N N . SER A 1 101 ? 5.133 -3.008 -28.474 1.00 80.94 101 SER A N 1
ATOM 739 C CA . SER A 1 101 ? 3.703 -2.677 -28.444 1.00 80.94 101 SER A CA 1
ATOM 740 C C . SER A 1 101 ? 2.822 -3.616 -29.289 1.00 80.94 101 SER A C 1
ATOM 742 O O . SER A 1 101 ? 1.611 -3.680 -29.064 1.00 80.94 101 SER A O 1
ATOM 744 N N . ASN A 1 102 ? 3.421 -4.335 -30.247 1.00 85.62 102 ASN A N 1
ATOM 745 C CA . ASN A 1 102 ? 2.771 -5.334 -31.095 1.00 85.62 102 ASN A CA 1
ATOM 746 C C . ASN A 1 102 ? 2.708 -6.739 -30.469 1.00 85.62 102 ASN A C 1
ATOM 748 O O . ASN A 1 102 ? 2.106 -7.637 -31.066 1.00 85.62 102 ASN A O 1
ATOM 752 N N . ASP A 1 103 ? 3.315 -6.952 -29.300 1.00 87.50 103 ASP A N 1
ATOM 753 C CA . ASP A 1 103 ? 3.269 -8.236 -28.609 1.00 87.50 103 ASP A CA 1
ATOM 754 C C . ASP A 1 103 ? 1.826 -8.570 -28.199 1.00 87.50 103 ASP A C 1
ATOM 756 O O . ASP A 1 103 ? 1.073 -7.747 -27.673 1.00 87.50 103 ASP A O 1
ATOM 760 N N . THR A 1 104 ? 1.414 -9.809 -28.469 1.00 86.31 104 THR A N 1
ATOM 761 C CA . THR A 1 104 ? 0.039 -10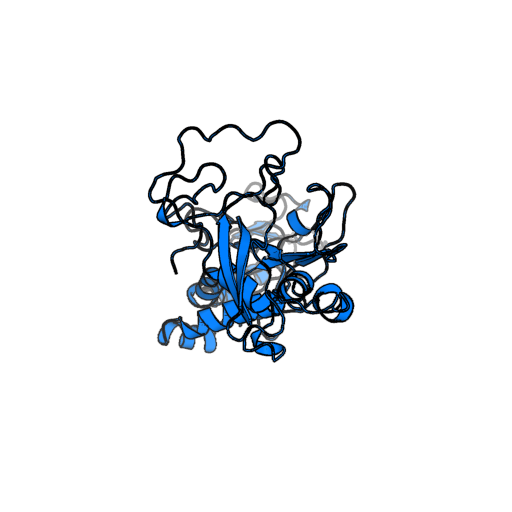.272 -28.202 1.00 86.31 104 THR A CA 1
ATOM 762 C C . THR A 1 104 ? -0.157 -10.808 -26.784 1.00 86.31 104 THR A C 1
ATOM 764 O O . THR A 1 104 ? -1.298 -10.972 -26.361 1.00 86.31 104 THR A O 1
ATOM 767 N N . ASP A 1 105 ? 0.936 -11.037 -26.051 1.00 90.50 105 ASP A N 1
ATOM 768 C CA . ASP A 1 105 ? 0.954 -11.507 -24.661 1.00 90.50 105 ASP A CA 1
ATOM 769 C C . ASP A 1 105 ? 2.202 -10.965 -23.942 1.00 90.50 105 ASP A C 1
ATOM 771 O O . ASP A 1 105 ? 3.154 -11.687 -23.641 1.00 90.50 105 ASP A O 1
ATOM 775 N N . CYS A 1 106 ? 2.255 -9.646 -23.753 1.00 93.88 106 CYS A N 1
ATOM 776 C CA . CYS A 1 106 ? 3.364 -9.024 -23.040 1.00 93.88 106 CYS A CA 1
ATOM 777 C C . CYS A 1 106 ? 3.166 -9.158 -21.530 1.00 93.88 106 CYS A C 1
ATOM 779 O O . CYS A 1 106 ? 2.206 -8.640 -20.947 1.00 93.88 106 CYS A O 1
ATOM 781 N N . VAL A 1 107 ? 4.156 -9.760 -20.877 1.00 96.00 107 VAL A N 1
ATOM 782 C CA . VAL A 1 107 ? 4.266 -9.802 -19.421 1.00 96.00 107 VAL A CA 1
ATOM 783 C C . VAL A 1 107 ? 5.506 -9.018 -19.008 1.00 96.00 107 VAL A C 1
ATOM 785 O O . VAL A 1 107 ? 6.634 -9.452 -19.243 1.00 96.00 107 VAL A O 1
ATOM 788 N N . LEU A 1 108 ? 5.310 -7.863 -18.371 1.00 95.81 108 LEU A N 1
ATOM 789 C CA . LEU A 1 108 ? 6.409 -7.115 -17.767 1.00 95.81 108 LEU A CA 1
ATOM 790 C C . LEU A 1 108 ? 6.745 -7.689 -16.394 1.00 95.81 108 LEU A C 1
ATOM 792 O O . LEU A 1 108 ? 5.940 -7.643 -15.459 1.00 95.81 108 LEU A O 1
ATOM 796 N N . GLU A 1 109 ? 7.959 -8.194 -16.261 1.00 95.44 109 GLU A N 1
ATOM 797 C CA . GLU A 1 109 ? 8.535 -8.618 -14.999 1.00 95.44 109 GLU A CA 1
ATOM 798 C C . GLU A 1 109 ? 8.990 -7.385 -14.225 1.00 95.44 109 GLU A C 1
ATOM 800 O O . GLU A 1 109 ? 9.775 -6.564 -14.708 1.00 95.44 109 GLU A O 1
ATOM 805 N N . SER A 1 110 ? 8.487 -7.233 -13.004 1.00 94.38 110 SER A N 1
ATOM 806 C CA . SER A 1 110 ? 8.811 -6.077 -12.174 1.00 94.38 110 SER A CA 1
ATOM 807 C C . SER A 1 110 ? 8.927 -6.432 -10.703 1.00 94.38 110 SER A C 1
ATOM 809 O O . SER A 1 110 ? 8.499 -7.497 -10.250 1.00 94.38 110 SER A O 1
ATOM 811 N N . THR A 1 111 ? 9.490 -5.508 -9.940 1.00 94.50 111 THR A N 1
ATOM 812 C CA . THR A 1 111 ? 9.535 -5.591 -8.485 1.00 94.50 111 THR A CA 1
ATOM 813 C C . THR A 1 111 ? 8.992 -4.347 -7.813 1.00 94.50 111 THR A C 1
ATOM 815 O O . THR A 1 111 ? 9.046 -3.245 -8.359 1.00 94.50 111 THR A O 1
ATOM 818 N N . THR A 1 112 ? 8.519 -4.534 -6.586 1.00 95.62 112 THR A N 1
ATOM 819 C CA . THR A 1 112 ? 8.107 -3.476 -5.660 1.00 95.62 112 THR A CA 1
ATOM 820 C C . THR A 1 112 ? 8.829 -3.616 -4.331 1.00 95.62 112 THR A C 1
ATOM 822 O O . THR A 1 112 ? 9.400 -4.663 -4.023 1.00 95.62 112 THR A O 1
ATOM 825 N N . VAL A 1 113 ? 8.817 -2.536 -3.551 1.00 94.88 113 VAL A N 1
ATOM 826 C CA . VAL A 1 113 ? 9.393 -2.515 -2.204 1.00 94.88 113 VAL A CA 1
ATOM 827 C C . VAL A 1 113 ? 8.350 -2.006 -1.232 1.00 94.88 113 VAL A C 1
ATOM 829 O O . VAL A 1 113 ? 7.764 -0.944 -1.466 1.00 94.88 113 VAL A O 1
ATOM 832 N N . THR A 1 114 ? 8.165 -2.718 -0.126 1.00 95.62 114 THR A N 1
ATOM 833 C CA . THR A 1 114 ? 7.180 -2.367 0.893 1.00 95.62 114 THR A CA 1
ATOM 834 C C . THR A 1 114 ? 7.774 -2.407 2.290 1.00 95.62 114 THR A C 1
ATOM 836 O O . THR A 1 114 ? 8.407 -3.377 2.681 1.00 95.62 114 THR A O 1
ATOM 839 N N . MET A 1 115 ? 7.487 -1.382 3.086 1.00 94.56 115 MET A N 1
ATOM 840 C CA . MET A 1 115 ? 7.740 -1.390 4.524 1.00 94.56 115 MET A CA 1
ATOM 841 C C . MET A 1 115 ? 6.397 -1.452 5.264 1.00 94.56 115 MET A C 1
ATOM 843 O O . MET A 1 115 ? 5.662 -0.453 5.263 1.00 94.56 115 MET A O 1
ATOM 847 N N . PRO A 1 116 ? 6.040 -2.592 5.882 1.00 93.06 116 PRO A N 1
ATOM 848 C CA . PRO A 1 116 ? 4.854 -2.680 6.717 1.00 93.06 116 PRO A CA 1
ATOM 849 C C . PRO A 1 116 ? 5.099 -1.968 8.052 1.00 93.06 116 PRO A C 1
ATOM 851 O O . PRO A 1 116 ? 6.050 -2.266 8.772 1.00 93.06 116 PRO A O 1
ATOM 854 N N . ILE A 1 117 ? 4.230 -1.022 8.396 1.00 90.56 117 ILE A N 1
ATOM 855 C CA . ILE A 1 117 ? 4.277 -0.295 9.664 1.00 90.56 117 ILE A CA 1
ATOM 856 C C . ILE A 1 117 ? 3.217 -0.866 10.592 1.00 90.56 117 ILE A C 1
ATOM 858 O O . ILE A 1 117 ? 2.017 -0.680 10.379 1.00 90.56 117 ILE A O 1
ATOM 862 N N . HIS A 1 118 ? 3.670 -1.521 11.653 1.00 85.19 118 HIS A N 1
ATOM 863 C CA . HIS A 1 118 ? 2.818 -2.030 12.721 1.00 85.19 118 HIS A CA 1
ATOM 864 C C . HIS A 1 118 ? 2.832 -1.030 13.875 1.00 85.19 118 HIS A C 1
ATOM 866 O O . HIS A 1 118 ? 3.878 -0.780 14.472 1.00 85.19 118 HIS A O 1
ATOM 872 N N . SER A 1 119 ? 1.686 -0.423 14.183 1.00 71.50 119 SER A N 1
ATOM 873 C CA . SER A 1 119 ? 1.548 0.390 15.392 1.00 71.50 119 SER A CA 1
ATOM 874 C C . SER A 1 119 ? 1.112 -0.506 16.546 1.00 71.50 119 SER A C 1
ATOM 876 O O . SER A 1 119 ? -0.014 -0.997 16.583 1.00 71.50 119 SER A O 1
ATOM 878 N N . LEU A 1 120 ? 2.009 -0.725 17.508 1.00 56.00 120 LEU A N 1
ATOM 879 C CA . LEU A 1 120 ? 1.669 -1.429 18.741 1.00 56.00 120 LEU A CA 1
ATOM 880 C C . LEU A 1 120 ? 0.671 -0.580 19.538 1.00 56.00 120 LEU A C 1
ATOM 882 O O . LEU A 1 120 ? 1.018 0.489 20.037 1.00 56.00 120 LEU A O 1
ATOM 886 N N . ARG A 1 121 ? -0.573 -1.048 19.668 1.00 52.12 121 ARG A N 1
ATOM 887 C CA . ARG A 1 121 ? -1.537 -0.521 20.645 1.00 52.12 121 ARG A CA 1
ATOM 888 C C . ARG A 1 121 ? -1.697 -1.525 21.789 1.00 52.12 121 ARG A C 1
ATOM 890 O O . ARG A 1 121 ? -2.657 -2.282 21.809 1.00 52.12 121 ARG A O 1
ATOM 897 N N . GLY A 1 122 ? -0.756 -1.518 22.735 1.00 51.28 122 GLY A N 1
ATOM 898 C CA . GLY A 1 122 ? -0.804 -2.361 23.940 1.00 51.28 122 GLY A CA 1
ATOM 899 C C . GLY A 1 122 ? -0.735 -3.873 23.675 1.00 51.28 122 GLY A C 1
ATOM 900 O O . GLY A 1 122 ? -0.388 -4.304 22.576 1.00 51.28 122 GLY A O 1
ATOM 901 N N . ASP A 1 123 ? -1.088 -4.667 24.691 1.00 44.16 123 ASP A N 1
ATOM 902 C CA . ASP A 1 123 ? -0.935 -6.137 24.718 1.00 44.16 123 ASP A CA 1
ATOM 903 C C . ASP A 1 123 ? -1.862 -6.897 23.741 1.00 44.16 123 ASP A C 1
ATOM 905 O O . ASP A 1 123 ? -1.685 -8.092 23.517 1.00 44.16 123 ASP A O 1
ATOM 909 N N . TYR A 1 124 ? -2.825 -6.202 23.122 1.00 55.31 124 TYR A N 1
ATOM 910 C CA . TYR A 1 124 ? -3.770 -6.725 22.122 1.00 55.31 124 TYR A CA 1
ATOM 911 C C . TYR A 1 124 ? -3.831 -5.824 20.878 1.00 55.31 124 TYR A C 1
ATOM 913 O O . TYR A 1 124 ? -4.905 -5.589 20.321 1.00 55.31 124 TYR A O 1
ATOM 921 N N . GLY A 1 125 ? -2.689 -5.244 20.495 1.00 55.78 125 GLY A N 1
ATOM 922 C CA . GLY A 1 125 ? -2.597 -4.325 19.364 1.00 55.78 125 GLY A CA 1
ATOM 923 C C . GLY A 1 125 ? -3.124 -4.913 18.048 1.00 55.78 125 GLY A C 1
ATOM 924 O O . GLY A 1 125 ? -3.222 -6.135 17.911 1.00 55.78 125 GLY A O 1
ATOM 925 N N . PRO A 1 126 ? -3.471 -4.047 17.076 1.00 63.06 126 PRO A N 1
ATOM 926 C CA . PRO A 1 126 ? -3.919 -4.491 15.764 1.00 63.06 126 PRO A CA 1
ATOM 927 C C . PRO A 1 126 ? -2.904 -5.467 15.173 1.00 63.06 126 PRO A C 1
ATOM 929 O O . PRO A 1 126 ? -1.694 -5.238 15.213 1.00 63.06 126 PRO A O 1
ATOM 932 N N . VAL A 1 127 ? -3.413 -6.573 14.638 1.00 78.12 127 VAL A N 1
ATOM 933 C CA . VAL A 1 127 ? -2.575 -7.611 14.021 1.00 78.12 127 VAL A CA 1
ATOM 934 C C . VAL A 1 127 ? -2.136 -7.158 12.626 1.00 78.12 127 VAL A C 1
ATOM 936 O O . VAL A 1 127 ? -1.108 -7.598 12.103 1.00 78.12 127 VAL A O 1
ATOM 939 N N . ALA A 1 128 ? -2.927 -6.267 12.023 1.00 88.25 128 ALA A N 1
ATOM 940 C CA . ALA A 1 128 ? -2.665 -5.686 10.723 1.00 88.25 128 ALA A CA 1
ATOM 941 C C . ALA A 1 128 ? -1.671 -4.523 10.790 1.00 88.25 128 ALA A C 1
ATOM 943 O O . ALA A 1 128 ? -1.745 -3.666 11.674 1.00 88.25 128 ALA A O 1
ATOM 944 N N . ALA A 1 129 ? -0.825 -4.417 9.763 1.00 89.94 129 ALA A N 1
ATOM 945 C CA . ALA A 1 129 ? -0.054 -3.203 9.537 1.00 89.94 129 ALA A CA 1
ATOM 946 C C . ALA A 1 129 ? -1.008 -2.008 9.391 1.00 89.94 129 ALA A C 1
ATOM 948 O O . ALA A 1 129 ? -1.947 -2.040 8.588 1.00 89.94 129 ALA A O 1
ATOM 949 N N . SER A 1 130 ? -0.751 -0.943 10.149 1.00 88.44 130 SER A N 1
ATOM 950 C CA . SER A 1 130 ? -1.499 0.315 10.062 1.00 88.44 130 SER A CA 1
ATOM 951 C C . SER A 1 130 ? -1.230 1.079 8.765 1.00 88.44 130 SER A C 1
ATOM 953 O O . SER A 1 130 ? -2.018 1.942 8.390 1.00 88.44 130 SER A O 1
ATOM 955 N N . GLU A 1 131 ? -0.124 0.771 8.090 1.00 91.81 131 GLU A N 1
ATOM 956 C CA . GLU A 1 131 ? 0.308 1.416 6.854 1.00 91.81 131 GLU A CA 1
ATOM 957 C C . GLU A 1 131 ? 1.281 0.491 6.119 1.00 91.81 131 GLU A C 1
ATOM 959 O O . GLU A 1 131 ? 2.176 -0.089 6.732 1.00 91.81 131 GLU A O 1
ATOM 964 N N . PHE A 1 132 ? 1.151 0.400 4.800 1.00 96.12 132 PHE A N 1
ATOM 965 C CA . PHE A 1 132 ? 2.217 -0.054 3.914 1.00 96.12 132 PHE A CA 1
ATOM 966 C C . PHE A 1 132 ? 2.847 1.154 3.234 1.00 96.12 132 PHE A C 1
ATOM 968 O O . PHE A 1 132 ? 2.176 1.908 2.525 1.00 96.12 132 PHE A O 1
ATOM 975 N N . ARG A 1 133 ? 4.151 1.349 3.450 1.00 96.88 133 ARG A N 1
ATOM 976 C CA . ARG A 1 133 ? 4.937 2.318 2.682 1.00 96.88 133 ARG A CA 1
ATOM 977 C C . ARG A 1 133 ? 5.447 1.607 1.453 1.00 96.88 133 ARG A C 1
ATOM 979 O O . ARG A 1 133 ? 6.342 0.778 1.571 1.00 96.88 133 ARG A O 1
ATOM 986 N N . THR A 1 134 ? 4.894 1.929 0.297 1.00 97.31 134 THR A N 1
ATOM 987 C CA . THR A 1 134 ? 5.162 1.153 -0.907 1.00 97.31 134 THR A CA 1
ATOM 988 C C . THR A 1 134 ? 5.806 2.006 -1.989 1.00 97.31 134 THR A C 1
ATOM 990 O O . THR A 1 134 ? 5.327 3.098 -2.298 1.00 97.31 134 THR A O 1
ATOM 993 N N . LYS A 1 135 ? 6.880 1.483 -2.586 1.00 96.19 135 LYS A N 1
ATOM 994 C CA . LYS A 1 135 ? 7.507 1.998 -3.805 1.00 96.19 135 LYS A CA 1
ATOM 995 C C . LYS A 1 135 ? 7.050 1.149 -4.996 1.00 96.19 135 LYS A C 1
ATOM 997 O O . LYS A 1 135 ? 7.353 -0.043 -5.053 1.00 96.19 135 LYS A O 1
ATOM 1002 N N . LEU A 1 136 ? 6.350 1.771 -5.942 1.00 96.94 136 LEU A N 1
ATOM 1003 C CA . LEU A 1 136 ? 5.869 1.159 -7.184 1.00 96.94 136 LEU A CA 1
ATOM 1004 C C . LEU A 1 136 ? 6.597 1.772 -8.389 1.00 96.94 136 LEU A C 1
ATOM 1006 O O . LEU A 1 136 ? 7.066 2.914 -8.332 1.00 96.94 136 LEU A O 1
ATOM 1010 N N . LYS A 1 137 ? 6.658 1.050 -9.511 1.00 95.62 137 LYS A N 1
ATOM 1011 C CA . LYS A 1 137 ? 6.940 1.664 -10.817 1.00 95.62 137 LYS A CA 1
ATOM 1012 C C . LYS A 1 137 ? 5.739 2.496 -11.247 1.00 95.62 137 LYS A C 1
ATOM 1014 O O . LYS A 1 137 ? 4.603 2.033 -11.135 1.00 95.62 137 LYS A O 1
ATOM 1019 N N . SER A 1 138 ? 6.001 3.705 -11.739 1.00 94.62 138 SER A N 1
ATOM 1020 C CA . SER A 1 138 ? 4.949 4.591 -12.242 1.00 94.62 138 SER A CA 1
ATOM 1021 C C . SER A 1 138 ? 4.243 3.986 -13.454 1.00 94.62 138 SER A C 1
ATOM 1023 O O . SER A 1 138 ? 4.814 3.155 -14.171 1.00 94.62 138 SER A O 1
ATOM 1025 N N . ARG A 1 139 ? 3.007 4.421 -13.707 1.00 93.44 139 ARG A N 1
ATOM 1026 C CA . ARG A 1 139 ? 2.241 3.984 -14.880 1.00 93.44 139 ARG A CA 1
ATOM 1027 C C . ARG A 1 139 ? 2.986 4.321 -16.168 1.00 93.44 139 ARG A C 1
ATOM 1029 O O . ARG A 1 139 ? 3.132 3.456 -17.026 1.00 93.44 139 ARG A O 1
ATOM 1036 N N . GLN A 1 140 ? 3.549 5.526 -16.244 1.00 92.25 140 GLN A N 1
ATOM 1037 C CA . GLN A 1 140 ? 4.396 5.987 -17.339 1.00 92.25 140 GLN A CA 1
ATOM 1038 C C . GLN A 1 140 ? 5.550 5.018 -17.615 1.00 92.25 140 GLN A C 1
ATOM 1040 O O . GLN A 1 140 ? 5.809 4.669 -18.765 1.00 92.25 140 GLN A O 1
ATOM 1045 N N . ALA A 1 141 ? 6.247 4.568 -16.567 1.00 93.75 141 ALA A N 1
ATOM 1046 C CA . ALA A 1 141 ? 7.377 3.661 -16.721 1.00 93.75 141 ALA A CA 1
ATOM 1047 C C . ALA A 1 141 ? 6.941 2.288 -17.238 1.00 93.75 141 ALA A C 1
ATOM 1049 O O . ALA A 1 141 ? 7.583 1.747 -18.136 1.00 93.75 141 ALA A O 1
ATOM 1050 N N . MET A 1 142 ? 5.832 1.756 -16.719 1.00 94.38 142 MET A N 1
ATOM 1051 C CA . MET A 1 142 ? 5.267 0.490 -17.191 1.00 94.38 142 MET A CA 1
ATOM 1052 C C . MET A 1 142 ? 4.829 0.582 -18.660 1.00 94.38 142 MET A C 1
ATOM 1054 O O . MET A 1 142 ? 5.091 -0.327 -19.438 1.00 94.38 142 MET A O 1
ATOM 1058 N N . TRP A 1 143 ? 4.210 1.690 -19.070 1.00 92.44 143 TRP A N 1
ATOM 1059 C CA . TRP A 1 143 ? 3.746 1.888 -20.449 1.00 92.44 143 TRP A CA 1
ATOM 1060 C C . TRP A 1 143 ? 4.897 2.064 -21.437 1.00 92.44 143 TRP A C 1
ATOM 1062 O O . TRP A 1 143 ? 4.863 1.504 -22.530 1.00 92.44 143 TRP A O 1
ATOM 1072 N N . GLN A 1 144 ? 5.946 2.783 -21.041 1.00 92.00 144 GLN A N 1
ATOM 1073 C CA . GLN A 1 144 ? 7.153 2.908 -21.856 1.00 92.00 144 GLN A CA 1
ATOM 1074 C C . GLN A 1 144 ? 7.900 1.577 -21.985 1.00 92.00 144 GLN A C 1
ATOM 1076 O O . GLN A 1 144 ? 8.418 1.274 -23.057 1.00 92.00 144 GLN A O 1
ATOM 1081 N N . ALA A 1 145 ? 7.933 0.763 -20.925 1.00 92.88 145 ALA A N 1
ATOM 1082 C CA . ALA A 1 145 ? 8.501 -0.582 -20.983 1.00 92.88 145 ALA A CA 1
ATOM 1083 C C . ALA A 1 145 ? 7.665 -1.538 -21.853 1.00 92.88 145 ALA A C 1
ATOM 1085 O O . ALA A 1 145 ? 8.224 -2.437 -22.470 1.00 92.88 145 ALA A O 1
ATOM 1086 N N . TYR A 1 146 ? 6.353 -1.308 -21.962 1.00 91.69 146 TYR A N 1
ATOM 1087 C CA . TYR A 1 146 ? 5.473 -1.986 -22.921 1.00 91.69 146 TYR A CA 1
ATOM 1088 C C . TYR A 1 146 ? 5.690 -1.520 -24.382 1.00 91.69 146 TYR A C 1
ATOM 1090 O O . TYR A 1 146 ? 5.112 -2.079 -25.308 1.00 91.69 146 TYR A O 1
ATOM 1098 N N . GLY A 1 147 ? 6.518 -0.496 -24.616 1.00 90.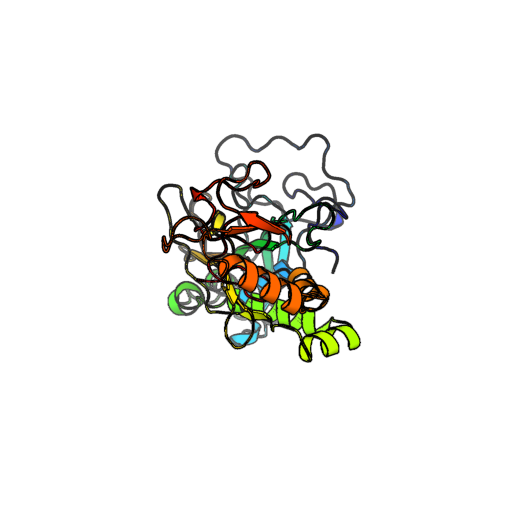44 147 GLY A N 1
ATOM 1099 C CA . GLY A 1 147 ? 6.828 -0.000 -25.958 1.00 90.44 147 GLY A CA 1
A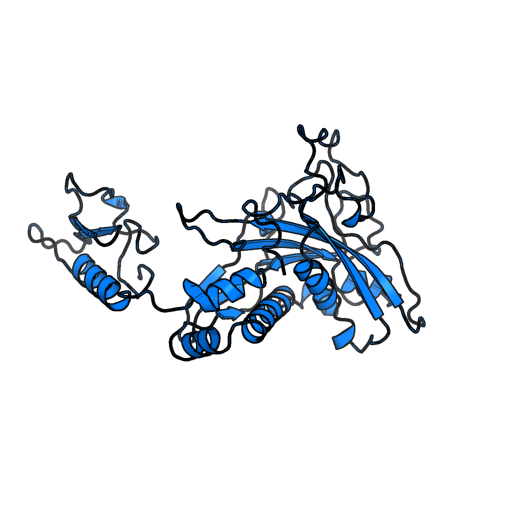TOM 1100 C C . GLY A 1 147 ? 5.951 1.160 -26.429 1.00 90.44 147 GLY A C 1
ATOM 1101 O O . GLY A 1 147 ? 6.027 1.532 -27.598 1.00 90.44 147 GLY A O 1
ATOM 1102 N N . LEU A 1 148 ? 5.144 1.769 -25.550 1.00 87.00 148 LEU A N 1
ATOM 1103 C CA . LEU A 1 148 ? 4.480 3.031 -25.881 1.00 87.00 148 LEU A CA 1
ATOM 1104 C C . LEU A 1 148 ? 5.482 4.186 -25.836 1.00 87.00 148 LEU A C 1
ATOM 1106 O O . LEU A 1 148 ? 6.338 4.268 -24.949 1.00 87.00 148 LEU A O 1
ATOM 1110 N N . ASP A 1 149 ? 5.346 5.112 -26.783 1.00 79.19 149 ASP A N 1
ATOM 1111 C CA . ASP A 1 149 ? 6.087 6.367 -26.740 1.00 79.19 149 ASP A CA 1
ATOM 1112 C C . ASP A 1 149 ? 5.780 7.139 -25.463 1.00 79.19 149 ASP A C 1
ATOM 1114 O O . ASP A 1 149 ? 4.758 6.897 -24.822 1.00 79.19 149 ASP A O 1
ATOM 1118 N N . ALA A 1 150 ? 6.699 8.040 -25.091 1.00 64.94 150 ALA A N 1
ATOM 1119 C CA . ALA A 1 150 ? 6.702 8.753 -23.820 1.00 64.94 150 ALA A CA 1
ATOM 1120 C C . ALA A 1 150 ? 5.339 9.393 -23.534 1.00 64.94 150 ALA A C 1
ATOM 1122 O O . ALA A 1 150 ? 5.075 10.531 -23.918 1.00 64.94 150 ALA A O 1
ATOM 1123 N N . SER A 1 151 ? 4.476 8.629 -22.865 1.00 63.81 151 SER A N 1
ATOM 1124 C CA . SER A 1 151 ? 3.150 9.067 -22.487 1.00 63.81 151 SER A CA 1
ATOM 1125 C C . SER A 1 151 ? 3.332 10.288 -21.604 1.00 63.81 151 SER A C 1
ATOM 1127 O O . SER A 1 151 ? 4.201 10.280 -20.726 1.00 63.81 151 SER A O 1
ATOM 1129 N N . ASP A 1 152 ? 2.576 11.346 -21.888 1.00 68.81 152 ASP A N 1
ATOM 1130 C CA . ASP A 1 152 ? 2.598 12.570 -21.095 1.00 68.81 152 ASP A CA 1
ATOM 1131 C C . ASP A 1 152 ? 2.478 12.191 -19.612 1.00 68.81 152 ASP A C 1
ATOM 1133 O O . ASP A 1 152 ? 1.500 11.555 -19.216 1.00 68.81 152 ASP A O 1
ATOM 1137 N N . ASP A 1 153 ? 3.498 12.524 -18.815 1.00 68.81 153 ASP A N 1
ATOM 1138 C CA . ASP A 1 153 ? 3.542 12.206 -17.383 1.00 68.81 153 ASP A CA 1
ATOM 1139 C C . ASP A 1 153 ? 2.309 12.772 -16.675 1.00 68.81 153 ASP A C 1
ATOM 1141 O O . ASP A 1 153 ? 1.757 12.144 -15.775 1.00 68.81 153 ASP A O 1
ATOM 1145 N N . ASN A 1 154 ? 1.795 13.909 -17.157 1.00 68.62 154 ASN A N 1
ATOM 1146 C CA . ASN A 1 154 ? 0.546 14.471 -16.670 1.00 68.62 154 ASN A CA 1
ATOM 1147 C C . ASN A 1 154 ? -0.635 13.546 -16.940 1.00 68.62 154 ASN A C 1
ATOM 1149 O O . ASN A 1 154 ? -1.467 13.376 -16.055 1.00 68.62 154 ASN A O 1
ATOM 1153 N N . ALA A 1 155 ? -0.704 12.914 -18.109 1.00 70.62 155 ALA A N 1
ATOM 1154 C CA . ALA A 1 155 ? -1.795 12.014 -18.466 1.00 70.62 155 ALA A CA 1
ATOM 1155 C C . ALA A 1 155 ? -1.746 10.680 -17.701 1.00 70.62 155 ALA A C 1
ATOM 1157 O O . ALA A 1 155 ? -2.793 10.062 -17.502 1.00 70.62 155 ALA A O 1
ATOM 1158 N N . THR A 1 156 ? -0.564 10.228 -17.262 1.00 76.00 156 THR A N 1
ATOM 1159 C CA . THR A 1 156 ? -0.417 8.918 -16.610 1.00 76.00 156 THR A CA 1
ATOM 1160 C C . THR A 1 156 ? -0.252 8.973 -15.101 1.00 76.00 156 THR A C 1
ATOM 1162 O O . THR A 1 156 ? -0.862 8.145 -14.430 1.00 76.00 156 THR A O 1
ATOM 1165 N N . ASP A 1 157 ? 0.524 9.906 -14.549 1.00 76.62 157 ASP A N 1
ATOM 1166 C CA . ASP A 1 157 ? 0.929 9.883 -13.137 1.00 76.62 157 ASP A CA 1
ATOM 1167 C C . ASP A 1 157 ? 0.783 11.246 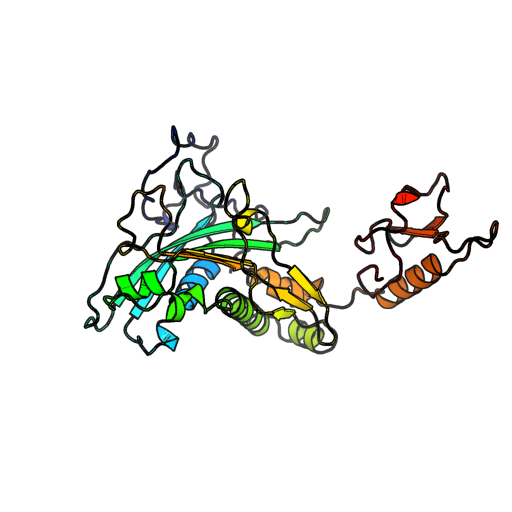-12.448 1.00 76.62 157 ASP A C 1
ATOM 1169 O O . ASP A 1 157 ? 0.098 11.320 -11.429 1.00 76.62 157 ASP A O 1
ATOM 1173 N N . ALA A 1 158 ? 1.338 12.328 -13.005 1.00 66.12 158 ALA A N 1
ATOM 1174 C CA . ALA A 1 158 ? 1.429 13.625 -12.325 1.00 66.12 158 ALA A CA 1
ATOM 1175 C C . ALA A 1 158 ? 0.071 14.309 -12.076 1.00 66.12 158 ALA A C 1
ATOM 1177 O O . ALA A 1 158 ? -0.086 14.995 -11.070 1.00 66.12 158 ALA A O 1
ATOM 1178 N N . THR A 1 159 ? -0.945 14.085 -12.923 1.00 64.62 159 THR A N 1
ATOM 1179 C CA . THR A 1 159 ? -2.331 14.517 -12.618 1.00 64.62 159 THR A CA 1
ATOM 1180 C C . THR A 1 159 ? -3.221 13.376 -12.123 1.00 64.62 159 THR A C 1
ATOM 1182 O O . THR A 1 159 ? -4.340 13.605 -11.664 1.00 64.62 159 THR A O 1
ATOM 1185 N N . SER A 1 160 ? -2.711 12.139 -12.129 1.00 65.88 160 SER A N 1
ATOM 1186 C CA . SER A 1 160 ? -3.407 10.945 -11.638 1.00 65.88 160 SER A CA 1
ATOM 1187 C C . SER A 1 160 ? -3.188 10.745 -10.132 1.00 65.88 160 SER A C 1
ATOM 1189 O O . SER A 1 160 ? -2.916 9.634 -9.664 1.00 65.88 160 SER A O 1
ATOM 1191 N N . LEU A 1 161 ? -3.365 11.826 -9.362 1.00 68.06 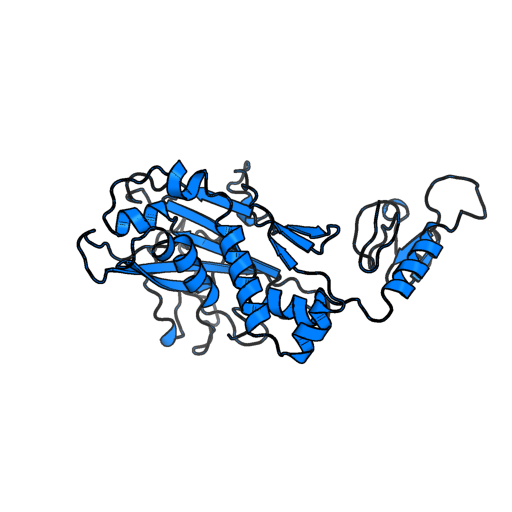161 LEU A N 1
ATOM 1192 C CA . LEU A 1 161 ? -3.219 11.889 -7.900 1.00 68.06 161 LEU A CA 1
ATOM 1193 C C . LEU A 1 161 ? -4.235 11.025 -7.131 1.00 68.06 161 LEU A C 1
ATOM 1195 O O . LEU A 1 161 ? -4.406 11.217 -5.944 1.00 68.06 161 LEU A O 1
ATOM 1199 N N . ASN A 1 162 ? -4.963 10.115 -7.773 1.00 91.19 162 ASN A N 1
ATOM 1200 C CA . ASN A 1 162 ? -5.910 9.224 -7.096 1.00 91.19 162 ASN A CA 1
ATOM 1201 C C . ASN A 1 162 ? -5.562 7.749 -7.302 1.00 91.19 162 ASN A C 1
ATOM 1203 O O . ASN A 1 162 ? -6.380 6.869 -7.034 1.00 91.19 162 ASN A O 1
ATOM 1207 N N . THR A 1 163 ? -4.368 7.444 -7.817 1.00 92.88 163 THR A N 1
ATOM 1208 C CA . THR A 1 163 ? -3.998 6.048 -8.055 1.00 92.88 163 THR A CA 1
ATOM 1209 C C . THR A 1 163 ? -3.805 5.282 -6.743 1.00 92.88 163 THR A C 1
ATOM 1211 O O . THR A 1 163 ? -4.260 4.140 -6.650 1.00 92.88 163 THR A O 1
ATOM 1214 N N . CYS A 1 164 ? -3.216 5.885 -5.705 1.00 96.19 164 CYS A N 1
ATOM 1215 C CA . CYS A 1 164 ? -3.112 5.223 -4.403 1.00 96.19 164 CYS A CA 1
ATOM 1216 C C . CYS A 1 164 ? -4.505 5.065 -3.769 1.00 96.19 164 CYS A C 1
ATOM 1218 O O . CYS A 1 164 ? -4.799 4.016 -3.189 1.00 96.19 164 CYS A O 1
ATOM 1220 N N . ALA A 1 165 ? -5.397 6.041 -3.962 1.00 96.50 165 ALA A N 1
ATOM 1221 C CA . ALA A 1 165 ? -6.787 5.966 -3.534 1.00 96.50 165 ALA A CA 1
ATOM 1222 C C . ALA A 1 165 ? -7.526 4.797 -4.208 1.00 96.50 165 ALA A C 1
ATOM 1224 O O . ALA A 1 165 ? -8.196 4.012 -3.537 1.00 96.50 165 ALA A O 1
ATOM 1225 N N . HIS A 1 166 ? -7.352 4.605 -5.519 1.00 95.81 166 HIS A N 1
ATOM 1226 C CA . HIS A 1 166 ? -7.927 3.465 -6.241 1.00 95.81 166 HIS A CA 1
ATOM 1227 C C . HIS A 1 166 ? -7.409 2.119 -5.720 1.00 95.81 166 HIS A C 1
ATOM 1229 O O . HIS A 1 166 ? -8.189 1.178 -5.555 1.00 95.81 166 HIS A O 1
ATOM 1235 N N . ILE A 1 167 ? -6.110 2.023 -5.421 1.00 97.19 167 ILE A N 1
ATOM 1236 C CA . ILE A 1 167 ? -5.525 0.818 -4.822 1.00 97.19 167 ILE A CA 1
ATOM 1237 C C . ILE A 1 167 ? -6.156 0.563 -3.445 1.00 97.19 167 ILE A C 1
ATOM 1239 O O . ILE A 1 167 ? -6.627 -0.541 -3.178 1.00 97.19 167 ILE A O 1
ATOM 1243 N N . ASN A 1 168 ? -6.257 1.582 -2.591 1.00 97.81 168 ASN A N 1
ATOM 1244 C CA . ASN A 1 168 ? -6.879 1.457 -1.270 1.00 97.81 168 ASN A CA 1
ATOM 1245 C C . ASN A 1 168 ? -8.364 1.077 -1.349 1.00 97.81 168 ASN A C 1
ATOM 1247 O O . ASN A 1 168 ? -8.825 0.235 -0.578 1.00 97.81 168 ASN A O 1
ATOM 1251 N N . ALA A 1 169 ? -9.104 1.613 -2.320 1.00 97.56 169 ALA A N 1
ATOM 1252 C CA . ALA A 1 169 ? -10.493 1.233 -2.558 1.00 97.56 169 ALA A CA 1
ATOM 1253 C C . ALA A 1 169 ? -10.606 -0.249 -2.950 1.00 97.56 169 ALA A C 1
ATOM 1255 O O . ALA A 1 169 ? -11.497 -0.952 -2.469 1.00 97.56 169 ALA A O 1
ATOM 1256 N N . ALA A 1 170 ? -9.668 -0.758 -3.754 1.00 96.94 170 ALA A N 1
ATOM 1257 C CA . ALA A 1 170 ? -9.601 -2.174 -4.095 1.00 96.94 170 ALA A CA 1
ATOM 1258 C C . ALA A 1 170 ? -9.262 -3.064 -2.879 1.00 96.94 170 ALA A C 1
ATOM 1260 O O . ALA A 1 170 ? -9.800 -4.169 -2.784 1.00 96.94 170 ALA A O 1
ATOM 1261 N N . ALA A 1 171 ? -8.449 -2.589 -1.924 1.00 96.62 171 ALA A N 1
ATOM 1262 C CA . ALA A 1 171 ? -8.196 -3.301 -0.663 1.00 96.62 171 ALA A CA 1
ATOM 1263 C C . ALA A 1 171 ? -9.482 -3.435 0.169 1.00 96.62 171 ALA A C 1
ATOM 1265 O O . ALA A 1 171 ? -9.801 -4.516 0.667 1.00 96.62 171 ALA A O 1
ATOM 1266 N N . ILE A 1 172 ? -10.250 -2.345 0.277 1.00 97.19 172 ILE A N 1
ATOM 1267 C CA . ILE A 1 172 ? -11.528 -2.309 1.001 1.00 97.19 172 ILE A CA 1
ATOM 1268 C C . ILE A 1 172 ? -12.562 -3.211 0.324 1.00 97.19 172 ILE A C 1
ATOM 1270 O O . ILE A 1 172 ? -13.233 -3.995 0.996 1.00 97.19 172 ILE A O 1
ATOM 1274 N N . ALA A 1 173 ? -12.677 -3.136 -1.004 1.00 97.12 173 ALA A N 1
ATOM 1275 C CA . ALA A 1 173 ? -13.582 -3.985 -1.771 1.00 97.12 173 ALA A CA 1
ATOM 1276 C C . ALA A 1 173 ? -13.245 -5.471 -1.592 1.00 97.12 173 ALA A C 1
ATOM 1278 O O . ALA A 1 173 ? -14.141 -6.286 -1.370 1.00 97.12 173 ALA A O 1
ATOM 1279 N N . TRP A 1 174 ? -11.953 -5.817 -1.621 1.00 95.81 174 TRP A N 1
ATOM 1280 C CA . TRP A 1 174 ? -11.506 -7.175 -1.335 1.00 95.81 174 TRP A CA 1
ATOM 1281 C C . TRP A 1 174 ? -11.913 -7.618 0.074 1.00 95.81 174 TRP A C 1
ATOM 1283 O O . TRP A 1 174 ? -12.475 -8.700 0.229 1.00 95.81 174 TRP A O 1
ATOM 1293 N N . ALA A 1 175 ? -11.685 -6.779 1.089 1.00 95.75 175 ALA A N 1
ATOM 1294 C CA . ALA A 1 175 ? -12.008 -7.116 2.472 1.00 95.75 175 ALA A CA 1
ATOM 1295 C C . ALA A 1 175 ? -13.509 -7.356 2.672 1.00 95.75 175 ALA A C 1
ATOM 1297 O O . ALA A 1 175 ? -13.888 -8.340 3.299 1.00 95.75 175 ALA A O 1
ATOM 1298 N N . LYS A 1 176 ? -14.370 -6.522 2.075 1.00 96.94 176 LYS A N 1
ATOM 1299 C CA . LYS A 1 176 ? -15.825 -6.737 2.095 1.00 96.94 176 LYS A CA 1
ATOM 1300 C C . LYS A 1 176 ? -16.214 -8.068 1.454 1.00 96.94 176 LYS A C 1
ATOM 1302 O O . LYS A 1 176 ? -17.003 -8.805 2.029 1.00 96.94 176 LYS A O 1
ATOM 1307 N N . ALA A 1 177 ? -15.634 -8.396 0.300 1.00 96.75 177 ALA A N 1
ATOM 1308 C CA . ALA A 1 177 ? -15.922 -9.648 -0.398 1.00 96.75 177 ALA A CA 1
ATOM 1309 C C . ALA A 1 177 ? -15.418 -10.892 0.356 1.00 96.75 177 ALA A C 1
ATOM 1311 O O . ALA A 1 177 ? -16.014 -11.961 0.247 1.00 96.75 177 ALA A O 1
ATOM 1312 N N . ALA A 1 178 ? -14.320 -10.764 1.102 1.00 95.38 178 ALA A N 1
ATOM 1313 C CA . ALA A 1 178 ? -13.716 -11.860 1.854 1.00 95.38 178 ALA A CA 1
ATOM 1314 C C . ALA A 1 178 ? -14.256 -11.997 3.292 1.00 95.38 178 ALA A C 1
ATOM 1316 O O . ALA A 1 178 ? -13.995 -13.011 3.942 1.00 95.38 178 ALA A O 1
ATOM 1317 N N . ALA A 1 179 ? -14.980 -11.000 3.806 1.00 96.31 179 ALA A N 1
ATOM 1318 C CA . ALA A 1 179 ? -15.542 -11.030 5.149 1.00 96.31 179 ALA A CA 1
ATOM 1319 C C . ALA A 1 179 ? -16.622 -12.115 5.277 1.00 96.31 179 ALA A C 1
ATOM 1321 O O . ALA A 1 179 ? -17.404 -12.367 4.360 1.00 96.31 179 ALA A O 1
ATOM 1322 N N . ALA A 1 180 ? -16.711 -12.738 6.454 1.00 97.31 180 ALA A N 1
ATOM 1323 C CA . ALA A 1 180 ? -17.799 -13.661 6.748 1.00 97.31 180 ALA A CA 1
ATOM 1324 C C . ALA A 1 180 ? -19.148 -12.919 6.651 1.00 97.31 180 ALA A C 1
ATOM 1326 O O . ALA A 1 180 ? -19.262 -11.829 7.222 1.00 97.31 180 ALA A O 1
ATOM 1327 N N . PRO A 1 181 ? -20.192 -13.507 6.032 1.00 98.12 181 PRO A N 1
ATOM 1328 C CA . PRO A 1 181 ? -21.463 -12.813 5.812 1.00 98.12 181 PRO A CA 1
ATOM 1329 C C . PRO A 1 181 ? -22.070 -12.203 7.082 1.00 98.12 181 PRO A C 1
ATOM 1331 O O . PRO A 1 181 ? -22.556 -11.079 7.057 1.00 98.12 181 PRO A O 1
ATOM 1334 N N . ALA A 1 182 ? -21.981 -12.901 8.220 1.00 97.69 182 ALA A N 1
ATOM 1335 C CA . ALA A 1 182 ? -22.481 -12.396 9.500 1.00 97.69 182 ALA A CA 1
ATOM 1336 C C . ALA A 1 182 ? -21.682 -11.191 10.034 1.00 97.69 182 ALA A C 1
ATOM 1338 O O . ALA A 1 182 ? -22.262 -10.280 10.623 1.00 97.69 182 ALA A O 1
ATOM 1339 N N . ALA A 1 183 ? -20.360 -11.174 9.834 1.00 97.25 183 ALA A N 1
ATOM 1340 C CA . ALA A 1 183 ? -19.512 -10.057 10.245 1.00 97.25 183 ALA A CA 1
ATOM 1341 C C . ALA A 1 183 ? -19.762 -8.831 9.360 1.00 97.25 183 ALA A C 1
ATOM 1343 O O . ALA A 1 183 ? -19.939 -7.734 9.888 1.00 97.25 183 ALA A O 1
ATOM 1344 N N . LEU A 1 184 ? -19.854 -9.036 8.040 1.00 97.81 184 LEU A N 1
ATOM 1345 C CA . LEU A 1 184 ? -20.194 -7.978 7.093 1.00 97.81 184 LEU A CA 1
ATOM 1346 C C . LEU A 1 184 ? -21.583 -7.399 7.383 1.00 97.81 184 LEU A C 1
ATOM 1348 O O . LEU A 1 184 ? -21.698 -6.191 7.523 1.00 97.81 184 LEU A O 1
ATOM 1352 N N . ALA A 1 185 ? -22.607 -8.236 7.580 1.00 97.81 185 ALA A N 1
ATOM 1353 C CA . ALA A 1 185 ? -23.961 -7.770 7.886 1.00 97.81 185 ALA A CA 1
ATOM 1354 C C . ALA A 1 185 ? -24.019 -6.954 9.190 1.00 97.81 185 ALA A C 1
ATOM 1356 O O . ALA A 1 185 ? -24.686 -5.924 9.257 1.00 97.81 185 ALA A O 1
ATOM 1357 N N . ARG A 1 186 ? -23.284 -7.376 10.229 1.00 96.50 186 ARG A N 1
ATOM 1358 C CA . ARG A 1 186 ? -23.150 -6.609 11.479 1.00 96.50 186 ARG A CA 1
ATOM 1359 C C . ARG A 1 186 ? -22.486 -5.251 11.238 1.00 96.50 186 ARG A C 1
ATOM 1361 O O . ARG A 1 186 ? -22.931 -4.250 11.794 1.00 96.50 186 ARG A O 1
ATOM 1368 N N . PHE A 1 187 ? -21.424 -5.228 10.439 1.00 96.31 187 PHE A N 1
ATOM 1369 C CA . PHE A 1 187 ? -20.718 -4.004 10.078 1.00 96.31 187 PHE A CA 1
ATOM 1370 C C . PHE A 1 187 ? -21.574 -3.066 9.226 1.00 96.31 187 PHE A C 1
ATOM 1372 O O . PHE A 1 187 ? -21.609 -1.877 9.498 1.00 96.31 187 PHE A O 1
ATOM 1379 N N . GLU A 1 188 ? -22.317 -3.570 8.249 1.00 96.12 188 GLU A N 1
ATOM 1380 C CA . GLU A 1 188 ? -23.206 -2.750 7.420 1.00 96.12 188 GLU A CA 1
ATOM 1381 C C . GLU A 1 188 ? -24.390 -2.187 8.214 1.00 96.12 188 GLU A C 1
ATOM 1383 O O . GLU A 1 188 ? -24.855 -1.089 7.925 1.00 96.12 188 GLU A O 1
ATOM 1388 N N . ALA A 1 189 ? -24.859 -2.909 9.236 1.00 95.62 189 ALA A N 1
ATOM 1389 C CA . ALA A 1 189 ? -25.968 -2.464 10.072 1.00 95.62 189 ALA A CA 1
ATOM 1390 C C . ALA A 1 189 ? -25.585 -1.371 11.084 1.00 95.62 189 ALA A C 1
ATOM 1392 O O . ALA A 1 189 ? -26.439 -0.566 11.451 1.00 95.62 189 ALA A O 1
ATOM 1393 N N . ALA A 1 190 ? -24.347 -1.372 11.588 1.00 92.62 190 ALA A N 1
ATOM 1394 C CA . ALA A 1 190 ? -23.974 -0.541 12.740 1.00 92.62 190 ALA A CA 1
ATOM 1395 C C . ALA A 1 190 ? -22.568 0.073 12.683 1.00 92.62 190 ALA A C 1
ATOM 1397 O O . ALA A 1 190 ? -22.235 0.906 13.521 1.00 92.62 190 ALA A O 1
ATOM 1398 N N . GLY A 1 191 ? -21.718 -0.367 11.762 1.00 93.00 191 GLY A N 1
ATOM 1399 C CA . GLY A 1 191 ? -20.342 0.093 11.646 1.00 93.00 191 GLY A CA 1
ATOM 1400 C C . GLY A 1 191 ? -20.212 1.425 10.912 1.00 93.00 191 GLY A C 1
ATOM 1401 O O . GLY A 1 191 ? -21.089 1.834 10.159 1.00 93.00 191 GLY A O 1
ATOM 1402 N N . ALA A 1 192 ? -19.076 2.089 11.112 1.00 93.81 192 ALA A N 1
ATOM 1403 C CA . ALA A 1 192 ? -18.638 3.236 10.334 1.00 93.81 192 ALA A CA 1
ATOM 1404 C C . ALA A 1 192 ? -17.957 2.744 9.042 1.00 93.81 192 ALA A C 1
ATOM 1406 O O . ALA A 1 192 ? -16.883 2.133 9.124 1.00 93.81 192 ALA A O 1
ATOM 1407 N N . PRO A 1 193 ? -18.528 2.999 7.850 1.00 96.12 193 PRO A N 1
ATOM 1408 C CA . PRO A 1 193 ? -17.913 2.622 6.583 1.00 96.12 193 PRO A CA 1
ATOM 1409 C C . PRO A 1 193 ? -16.500 3.193 6.437 1.00 96.12 193 PRO A C 1
ATOM 1411 O O . PRO A 1 193 ? -16.257 4.348 6.780 1.00 96.12 193 PRO A O 1
ATOM 1414 N N . LEU A 1 194 ? -15.579 2.389 5.900 1.00 96.00 194 LEU A N 1
ATOM 1415 C CA . LEU A 1 194 ? -14.269 2.871 5.467 1.00 96.00 194 LEU A CA 1
ATOM 1416 C C . LEU A 1 194 ? -14.368 3.295 3.997 1.00 96.00 194 LEU A C 1
ATOM 1418 O O . LEU A 1 194 ? -14.659 2.465 3.130 1.00 96.00 194 LEU A O 1
ATOM 1422 N N . GLY A 1 195 ? -14.177 4.584 3.744 1.00 97.06 195 GLY A N 1
ATOM 1423 C CA . GLY A 1 195 ? -14.086 5.208 2.432 1.00 97.06 195 GLY A CA 1
ATOM 1424 C C . GLY A 1 195 ? -12.647 5.572 2.074 1.00 97.06 195 GLY A C 1
ATOM 1425 O O . GLY A 1 195 ? -11.704 5.334 2.834 1.00 97.06 195 GLY A O 1
ATOM 1426 N N . VAL A 1 196 ? -12.473 6.154 0.891 1.00 97.00 196 VAL A N 1
ATOM 1427 C CA . VAL A 1 196 ? -11.175 6.635 0.414 1.00 97.00 196 VAL A CA 1
ATOM 1428 C C . VAL A 1 196 ? -11.355 8.038 -0.142 1.00 97.00 196 VAL A C 1
ATOM 1430 O O . VAL A 1 196 ? -12.211 8.264 -0.996 1.00 97.00 196 VAL A O 1
ATOM 1433 N N . ALA A 1 197 ? -10.553 8.971 0.356 1.00 96.19 197 ALA A N 1
ATOM 1434 C CA . ALA A 1 197 ? -10.481 10.328 -0.162 1.00 96.19 197 ALA A CA 1
ATOM 1435 C C . ALA A 1 197 ? -9.431 10.422 -1.281 1.00 96.19 197 ALA A C 1
ATOM 1437 O O . ALA A 1 197 ? -8.641 9.500 -1.480 1.00 96.19 197 ALA A O 1
ATOM 1438 N N . ALA A 1 198 ? -9.405 11.552 -1.991 1.00 95.75 198 ALA A N 1
ATOM 1439 C CA . ALA A 1 198 ? -8.347 11.845 -2.958 1.00 95.75 198 ALA A CA 1
ATOM 1440 C C . ALA A 1 198 ? -6.955 11.759 -2.308 1.00 95.75 198 ALA A C 1
ATOM 1442 O O . ALA A 1 198 ? -6.826 12.098 -1.124 1.00 95.75 198 ALA A O 1
ATOM 1443 N N . ASP A 1 199 ? -5.928 11.328 -3.054 1.00 94.88 199 ASP A N 1
ATOM 1444 C CA . ASP A 1 199 ? -4.578 11.293 -2.483 1.00 94.88 199 ASP A CA 1
ATOM 1445 C C . ASP A 1 199 ? -4.061 12.715 -2.253 1.00 94.88 199 ASP A C 1
ATOM 1447 O O . ASP A 1 199 ? -4.415 13.673 -2.944 1.00 94.88 199 ASP A O 1
ATOM 1451 N N . ALA A 1 200 ? -3.201 12.848 -1.250 1.00 93.88 200 ALA A N 1
ATOM 1452 C CA . ALA A 1 200 ? -2.471 14.069 -0.971 1.00 93.88 200 ALA A CA 1
ATOM 1453 C C . ALA A 1 200 ? -1.039 13.940 -1.493 1.00 93.88 200 ALA A C 1
ATOM 1455 O O . ALA A 1 200 ? -0.346 12.969 -1.193 1.00 93.88 200 ALA A O 1
ATOM 1456 N N . GLU A 1 201 ? -0.556 14.938 -2.223 1.00 92.56 201 GLU A N 1
ATOM 1457 C CA . GLU A 1 201 ? 0.849 14.974 -2.616 1.00 92.56 201 GLU A CA 1
ATOM 1458 C C . GLU A 1 201 ? 1.734 15.228 -1.386 1.00 92.56 201 GLU A C 1
ATOM 1460 O O . GLU A 1 201 ? 1.499 16.138 -0.583 1.00 92.56 201 GLU A O 1
ATOM 1465 N N . ALA A 1 202 ? 2.763 14.405 -1.215 1.00 91.25 202 ALA A N 1
ATOM 1466 C CA . ALA A 1 202 ? 3.766 14.595 -0.188 1.00 91.25 202 ALA A CA 1
ATOM 1467 C C . ALA A 1 202 ? 4.860 15.548 -0.694 1.00 91.25 202 ALA A C 1
ATOM 1469 O O . ALA A 1 202 ? 5.532 15.238 -1.681 1.00 91.25 202 ALA A O 1
ATOM 1470 N N . PRO A 1 203 ? 5.122 16.669 -0.001 1.00 87.75 203 PRO A N 1
ATOM 1471 C CA . PRO A 1 203 ? 6.149 17.605 -0.428 1.00 87.75 203 PRO A CA 1
ATOM 1472 C C . PRO A 1 203 ? 7.559 17.022 -0.275 1.00 87.75 203 PRO A C 1
ATOM 1474 O O . PRO A 1 203 ? 7.820 16.119 0.531 1.00 87.75 203 PRO A O 1
ATOM 1477 N N . ILE A 1 204 ? 8.514 17.610 -0.989 1.00 86.00 204 ILE A N 1
ATOM 1478 C CA . ILE A 1 204 ? 9.940 17.413 -0.724 1.00 86.00 204 ILE A CA 1
ATOM 1479 C C . ILE A 1 204 ? 10.351 18.418 0.356 1.00 86.00 204 ILE A C 1
ATOM 1481 O O . ILE A 1 204 ? 10.258 19.628 0.164 1.00 86.00 204 ILE A O 1
ATOM 1485 N N . GLY A 1 205 ? 10.770 17.916 1.517 1.00 85.00 205 GLY A N 1
ATOM 1486 C CA . GLY A 1 205 ? 11.282 18.740 2.607 1.00 85.00 205 GLY A CA 1
ATOM 1487 C C . GLY A 1 205 ? 12.791 18.961 2.492 1.00 85.00 205 GLY A C 1
ATOM 1488 O O . GLY A 1 205 ? 13.460 18.389 1.635 1.00 85.00 205 GLY A O 1
ATOM 1489 N N . LEU A 1 206 ? 13.358 19.724 3.432 1.00 80.06 206 LEU A N 1
ATOM 1490 C CA . LEU A 1 206 ? 14.803 20.012 3.487 1.00 80.06 206 LEU A CA 1
ATOM 1491 C C . LEU A 1 206 ? 15.691 18.755 3.558 1.00 80.06 206 LEU A C 1
ATOM 1493 O O . LEU A 1 206 ? 16.853 18.803 3.174 1.00 80.06 206 LEU A O 1
ATOM 1497 N N . THR A 1 207 ? 15.155 17.642 4.070 1.00 80.25 207 THR A N 1
ATOM 1498 C CA . THR A 1 207 ? 15.879 16.369 4.254 1.00 80.25 207 THR A CA 1
ATOM 1499 C C . THR A 1 207 ? 15.444 15.280 3.269 1.00 80.25 207 THR A C 1
ATOM 1501 O O . THR A 1 207 ? 15.738 14.109 3.487 1.00 80.25 207 THR A O 1
ATOM 1504 N N . GLY A 1 208 ? 14.738 15.652 2.196 1.00 82.19 208 GLY A N 1
ATOM 1505 C CA . GLY A 1 208 ? 14.237 14.728 1.179 1.00 82.19 208 GLY A CA 1
ATOM 1506 C C . GLY A 1 208 ? 12.714 14.538 1.212 1.00 82.19 208 GLY A C 1
ATOM 1507 O O . GLY A 1 208 ? 12.001 15.322 1.849 1.00 82.19 208 GLY A O 1
ATOM 1508 N N . PRO A 1 209 ? 12.193 13.519 0.502 1.00 84.62 209 PRO A N 1
ATOM 1509 C CA . PRO A 1 209 ? 10.756 13.285 0.371 1.00 84.62 209 PRO A CA 1
ATOM 1510 C C . PRO A 1 209 ? 10.080 13.090 1.731 1.00 84.62 209 PRO A C 1
ATOM 1512 O O . PRO A 1 209 ? 10.404 12.162 2.476 1.00 84.62 209 PRO A O 1
ATOM 1515 N N . THR A 1 210 ? 9.109 13.945 2.063 1.00 90.81 210 THR A N 1
ATOM 1516 C CA . THR A 1 210 ? 8.383 13.834 3.343 1.00 90.81 210 THR A CA 1
ATOM 1517 C C . THR A 1 210 ? 7.463 12.621 3.385 1.00 90.81 210 THR A C 1
ATOM 1519 O O . THR A 1 210 ? 7.152 12.146 4.474 1.00 90.81 210 THR A O 1
ATOM 1522 N N . TRP A 1 211 ? 7.115 12.059 2.219 1.00 93.44 211 TRP A N 1
ATOM 1523 C CA . TRP A 1 211 ? 6.299 10.854 2.076 1.00 93.44 211 TRP A CA 1
ATOM 1524 C C . TRP A 1 211 ? 6.711 9.745 3.045 1.00 93.44 211 TRP A C 1
ATOM 1526 O O . TRP A 1 211 ? 5.858 9.174 3.711 1.00 93.44 211 TRP A O 1
ATOM 1536 N N . ILE A 1 212 ? 8.012 9.479 3.205 1.00 92.38 212 ILE A N 1
ATOM 1537 C CA . ILE A 1 212 ? 8.515 8.420 4.099 1.00 92.38 212 ILE A CA 1
ATOM 1538 C C . ILE A 1 212 ? 7.987 8.592 5.535 1.00 92.38 212 ILE A C 1
ATOM 1540 O O . ILE A 1 212 ? 7.682 7.604 6.199 1.00 92.38 212 ILE A O 1
ATOM 1544 N N . LYS A 1 213 ? 7.840 9.838 5.998 1.00 89.88 213 LYS A N 1
ATOM 1545 C CA . LYS A 1 213 ? 7.520 10.201 7.386 1.00 89.88 213 LYS A CA 1
ATOM 1546 C C . LYS A 1 213 ? 6.041 10.526 7.614 1.00 89.88 213 LYS A C 1
ATOM 1548 O O . LYS A 1 213 ? 5.624 10.585 8.767 1.00 89.88 213 LYS A O 1
ATOM 1553 N N . THR A 1 214 ? 5.264 10.741 6.556 1.00 91.00 214 THR A N 1
ATOM 1554 C CA . THR A 1 214 ? 3.862 11.164 6.664 1.00 91.00 214 THR A CA 1
ATOM 1555 C C . THR A 1 214 ? 2.929 9.954 6.554 1.00 91.00 214 THR A C 1
ATOM 1557 O O . THR A 1 214 ? 2.824 9.394 5.464 1.00 91.00 214 THR A O 1
ATOM 1560 N N . PRO A 1 215 ? 2.262 9.518 7.639 1.00 92.31 215 PRO A N 1
ATOM 1561 C CA . PRO A 1 215 ? 1.345 8.379 7.589 1.00 92.31 215 PRO A CA 1
ATOM 1562 C C . PRO A 1 215 ? 0.056 8.720 6.815 1.00 92.31 215 PRO A C 1
ATOM 1564 O O . PRO A 1 215 ? -0.257 9.903 6.638 1.00 92.31 215 PRO A O 1
ATOM 1567 N N . PRO A 1 216 ? -0.729 7.716 6.379 1.00 93.38 216 PRO A N 1
ATOM 1568 C CA . PRO A 1 216 ? -2.075 7.954 5.863 1.00 93.38 216 PRO A CA 1
ATOM 1569 C C . PRO A 1 216 ? -2.969 8.595 6.936 1.00 93.38 216 PRO A C 1
ATOM 1571 O O . PRO A 1 216 ? -2.826 8.332 8.132 1.00 93.38 216 PRO A O 1
ATOM 1574 N N . VAL A 1 217 ? -3.913 9.433 6.506 1.00 93.00 217 VAL A N 1
ATOM 1575 C CA . VAL A 1 217 ? -4.845 10.134 7.402 1.00 93.00 217 VAL A CA 1
ATOM 1576 C C . VAL A 1 217 ? -6.196 9.438 7.370 1.00 93.00 217 VAL A C 1
ATOM 1578 O O . VAL A 1 217 ? -6.767 9.250 6.303 1.00 93.00 217 VAL A O 1
ATOM 1581 N N . PHE A 1 218 ? -6.725 9.112 8.545 1.00 92.12 218 PHE A N 1
ATOM 1582 C CA . PHE A 1 218 ? -8.080 8.594 8.723 1.00 92.12 218 PHE A CA 1
ATOM 1583 C C . PHE A 1 218 ? -8.952 9.732 9.251 1.00 92.12 218 PHE A C 1
ATOM 1585 O O . PHE A 1 218 ? -8.769 10.171 10.388 1.00 92.12 218 PHE A O 1
ATOM 1592 N N . ARG A 1 219 ? -9.866 10.251 8.427 1.00 90.00 219 ARG A N 1
ATOM 1593 C CA . ARG A 1 219 ? -10.733 11.379 8.786 1.00 90.00 219 ARG A CA 1
ATOM 1594 C C . ARG A 1 219 ? -12.186 10.932 8.837 1.00 90.00 219 ARG A C 1
ATOM 1596 O O . ARG A 1 219 ? -12.728 10.468 7.841 1.00 90.00 219 ARG A O 1
ATOM 1603 N N . ARG A 1 220 ? -12.822 11.106 9.994 1.00 86.06 220 ARG A N 1
ATOM 1604 C CA . ARG A 1 220 ? -14.262 10.883 10.148 1.00 86.06 220 ARG A CA 1
ATOM 1605 C C . ARG A 1 220 ? -15.052 11.952 9.391 1.00 86.06 220 ARG A C 1
ATOM 1607 O O . ARG A 1 220 ? -14.660 13.118 9.373 1.00 86.06 220 ARG A O 1
ATOM 1614 N N . ASN A 1 221 ? -16.157 11.535 8.796 1.00 87.81 221 ASN A N 1
ATOM 1615 C CA . ASN A 1 221 ? -17.168 12.383 8.181 1.00 87.81 221 ASN A CA 1
ATOM 1616 C C . ASN A 1 221 ? -18.567 11.834 8.537 1.00 87.81 221 ASN A C 1
ATOM 1618 O O . ASN A 1 221 ? -18.684 10.823 9.234 1.00 87.81 221 ASN A O 1
ATOM 1622 N N . ASP A 1 222 ? -19.623 12.476 8.038 1.00 86.31 222 ASP A N 1
ATOM 1623 C CA . ASP A 1 222 ? -21.014 12.085 8.320 1.00 86.31 222 ASP A CA 1
ATOM 1624 C C . ASP A 1 222 ? -21.385 10.686 7.786 1.00 86.31 222 ASP A C 1
ATOM 1626 O O . ASP A 1 222 ? -22.375 10.095 8.206 1.00 86.31 222 ASP A O 1
ATOM 1630 N N . SER A 1 223 ? -20.603 10.149 6.848 1.00 88.88 223 SER A N 1
ATOM 1631 C CA . SER A 1 223 ? -20.830 8.864 6.174 1.00 88.88 223 SER A CA 1
ATOM 1632 C C . SER A 1 223 ? -19.910 7.735 6.654 1.00 88.88 223 SER A C 1
ATOM 1634 O O . SER A 1 223 ? -20.058 6.604 6.193 1.00 88.88 223 SER A O 1
ATOM 1636 N N . GLY A 1 224 ? -18.959 8.005 7.555 1.00 92.50 224 GLY A N 1
ATOM 1637 C CA . GLY A 1 224 ? -17.976 7.024 8.011 1.00 92.50 224 GLY A CA 1
ATOM 1638 C C . GLY A 1 224 ? -16.591 7.623 8.244 1.00 92.50 224 GLY A C 1
ATOM 1639 O O . GLY A 1 224 ? -16.442 8.652 8.902 1.00 92.50 224 GLY A O 1
ATOM 1640 N N . VAL A 1 225 ? -15.557 6.938 7.758 1.00 93.94 225 VAL A N 1
ATOM 1641 C CA . VAL A 1 225 ? -14.153 7.352 7.856 1.00 93.94 225 VAL A CA 1
ATOM 1642 C C . VAL A 1 225 ? -13.507 7.244 6.486 1.00 93.94 225 VAL A C 1
ATOM 1644 O O . VAL A 1 225 ? -13.464 6.158 5.919 1.00 93.94 225 VAL A O 1
ATOM 1647 N N . ASP A 1 226 ? -12.945 8.337 5.988 1.00 96.00 226 ASP A N 1
ATOM 1648 C CA . ASP A 1 226 ? -12.153 8.325 4.764 1.00 96.00 226 ASP A CA 1
ATOM 1649 C C . ASP A 1 226 ? -10.671 8.156 5.072 1.00 96.00 226 ASP A C 1
ATOM 1651 O O . ASP A 1 226 ? -10.125 8.794 5.979 1.00 96.00 226 ASP A O 1
ATOM 1655 N N . VAL A 1 227 ? -10.007 7.332 4.265 1.00 96.06 227 VAL A N 1
ATOM 1656 C CA . VAL A 1 227 ? -8.550 7.227 4.244 1.00 96.06 227 VAL A CA 1
ATOM 1657 C C . VAL A 1 227 ? -7.992 8.112 3.138 1.00 96.06 227 VAL A C 1
ATOM 1659 O O . VAL A 1 227 ? -8.317 7.929 1.968 1.00 96.06 227 VAL A O 1
ATOM 1662 N N . THR A 1 228 ? -7.120 9.047 3.501 1.00 96.50 228 THR A N 1
ATOM 1663 C CA . THR A 1 228 ? -6.284 9.805 2.565 1.00 96.50 228 THR A CA 1
ATOM 1664 C C . THR A 1 228 ? -4.890 9.191 2.550 1.00 96.50 228 THR A C 1
ATOM 1666 O O . THR A 1 228 ? -4.197 9.186 3.573 1.00 96.50 228 THR A O 1
ATOM 1669 N N . SER A 1 229 ? -4.464 8.689 1.392 1.00 96.06 229 SER A N 1
ATOM 1670 C CA . SER A 1 229 ? -3.076 8.279 1.174 1.00 96.06 229 SER A CA 1
ATOM 1671 C C . SER A 1 229 ? -2.228 9.486 0.796 1.00 96.06 229 SER A C 1
ATOM 1673 O O . SER A 1 229 ? -2.693 10.388 0.106 1.00 96.06 229 SER A O 1
ATOM 1675 N N . TYR A 1 230 ? -0.964 9.477 1.216 1.00 94.94 230 TYR A N 1
ATOM 1676 C CA . TYR A 1 230 ? 0.033 10.368 0.642 1.00 94.94 230 TYR A CA 1
ATOM 1677 C C . TYR A 1 230 ? 0.716 9.698 -0.550 1.00 94.94 230 TYR A C 1
ATOM 1679 O O . TYR A 1 230 ? 1.167 8.551 -0.450 1.00 94.94 230 TYR A O 1
ATOM 1687 N N . SER A 1 231 ? 0.825 10.423 -1.656 1.00 93.62 231 SER A N 1
ATOM 1688 C CA . SER A 1 231 ? 1.563 10.003 -2.841 1.00 93.62 231 SER A CA 1
ATOM 1689 C C . SER A 1 231 ? 2.820 10.846 -3.031 1.00 93.62 231 SER A C 1
ATOM 1691 O O . SER A 1 231 ? 2.902 11.995 -2.603 1.00 93.62 231 SER A O 1
ATOM 1693 N N . PHE A 1 232 ? 3.840 10.261 -3.645 1.00 92.88 232 PHE A N 1
ATOM 1694 C CA . PHE A 1 232 ? 4.976 11.005 -4.179 1.00 92.88 232 PHE A CA 1
ATOM 1695 C C . PHE A 1 232 ? 5.303 10.392 -5.536 1.00 92.88 232 PHE A C 1
ATOM 1697 O O . PHE A 1 232 ? 5.458 9.177 -5.647 1.00 92.88 232 PHE A O 1
ATOM 1704 N N . THR A 1 233 ? 5.346 11.201 -6.584 1.00 90.88 233 THR A N 1
ATOM 1705 C CA . THR A 1 233 ? 5.539 10.723 -7.956 1.00 90.88 233 THR A CA 1
ATOM 1706 C C . THR A 1 233 ? 6.812 11.301 -8.529 1.00 90.88 233 THR A C 1
ATOM 1708 O O . THR A 1 233 ? 7.134 12.466 -8.306 1.00 90.88 233 THR A O 1
ATOM 1711 N N . ILE A 1 234 ? 7.544 10.485 -9.280 1.00 89.25 234 ILE A N 1
ATOM 1712 C CA . ILE A 1 234 ? 8.740 10.926 -9.984 1.00 89.25 234 ILE A CA 1
ATOM 1713 C C . ILE A 1 234 ? 8.616 10.519 -11.443 1.00 89.25 234 ILE A C 1
ATOM 1715 O O . ILE A 1 234 ? 8.551 9.324 -11.748 1.00 89.25 234 ILE A O 1
ATOM 1719 N N . ALA A 1 235 ? 8.637 11.520 -12.322 1.00 89.12 235 ALA A N 1
ATOM 1720 C CA . ALA A 1 235 ? 8.571 11.346 -13.765 1.00 89.12 235 ALA A CA 1
ATOM 1721 C C . ALA A 1 235 ? 9.615 10.334 -14.266 1.00 89.12 235 ALA A C 1
ATOM 1723 O O . ALA A 1 235 ? 10.742 10.252 -13.759 1.00 89.12 235 ALA A O 1
ATOM 1724 N N . ASN A 1 236 ? 9.263 9.565 -15.295 1.00 89.69 236 ASN A N 1
ATOM 1725 C CA . ASN A 1 236 ? 10.171 8.613 -15.926 1.00 89.69 236 ASN A CA 1
ATOM 1726 C C . ASN A 1 236 ? 11.093 9.297 -16.944 1.00 89.69 236 ASN A C 1
ATOM 1728 O O . ASN A 1 236 ? 10.943 9.171 -18.160 1.00 89.69 236 ASN A O 1
ATOM 1732 N N . VAL A 1 237 ? 12.075 10.041 -16.441 1.00 85.50 237 VAL A N 1
ATOM 1733 C CA . VAL A 1 237 ? 13.059 10.737 -17.278 1.00 85.50 237 VAL A CA 1
ATOM 1734 C C . VAL A 1 237 ? 14.007 9.729 -17.932 1.00 85.50 237 VAL A C 1
ATOM 1736 O O . VAL A 1 237 ? 14.494 8.812 -17.274 1.00 85.50 237 VAL A O 1
ATOM 1739 N N . ARG A 1 238 ? 14.283 9.903 -19.235 1.00 81.19 238 ARG A N 1
ATOM 1740 C CA . ARG A 1 238 ? 15.170 9.028 -20.036 1.00 81.19 238 ARG A CA 1
ATOM 1741 C C . ARG A 1 238 ? 14.849 7.533 -19.895 1.00 81.19 238 ARG A C 1
ATOM 1743 O O . ARG A 1 238 ? 15.749 6.707 -19.917 1.00 81.19 238 ARG A O 1
ATOM 1750 N N . ARG A 1 239 ? 13.570 7.173 -19.732 1.00 80.94 239 ARG A N 1
ATOM 1751 C CA . ARG A 1 239 ? 13.129 5.777 -19.541 1.00 80.94 239 ARG A CA 1
ATOM 1752 C C . ARG A 1 239 ? 13.809 5.072 -18.352 1.00 80.94 239 ARG A C 1
ATOM 1754 O O . ARG A 1 239 ? 13.958 3.857 -18.360 1.00 80.94 239 ARG A O 1
ATOM 1761 N N . GLY A 1 240 ? 14.241 5.829 -17.342 1.00 76.38 240 GLY A N 1
ATOM 1762 C CA . GLY A 1 240 ? 14.986 5.293 -16.204 1.00 76.38 240 GLY A CA 1
ATOM 1763 C C . GLY A 1 240 ? 16.480 5.075 -16.465 1.00 76.38 240 GLY A C 1
ATOM 1764 O O . GLY A 1 240 ? 17.175 4.669 -15.539 1.00 76.38 240 GLY A O 1
ATOM 1765 N N . ASP A 1 241 ? 16.994 5.395 -17.661 1.00 81.38 241 ASP A N 1
ATOM 1766 C CA . ASP A 1 241 ? 18.432 5.430 -17.959 1.00 81.38 241 ASP A CA 1
ATOM 1767 C C . ASP A 1 241 ? 19.069 6.693 -17.357 1.00 81.38 241 ASP A C 1
ATOM 1769 O O . ASP A 1 241 ? 19.385 7.699 -18.006 1.00 81.38 241 ASP A O 1
ATOM 1773 N N . VAL A 1 242 ? 19.140 6.677 -16.033 1.00 80.69 242 VAL A N 1
ATOM 1774 C CA . VAL A 1 242 ? 19.727 7.708 -15.192 1.00 80.69 242 VAL A CA 1
ATOM 1775 C C . VAL A 1 242 ? 20.644 7.037 -14.166 1.00 80.69 242 VAL A C 1
ATOM 1777 O O . VAL A 1 242 ? 20.440 5.871 -13.827 1.00 80.69 242 VAL A O 1
ATOM 1780 N N . PRO A 1 243 ? 21.667 7.739 -13.645 1.00 79.69 243 PRO A N 1
ATOM 1781 C CA . PRO A 1 243 ? 22.462 7.222 -12.534 1.00 79.69 243 PRO A CA 1
ATOM 1782 C C . PRO A 1 243 ? 21.568 6.748 -11.381 1.00 79.69 243 PRO A C 1
ATOM 1784 O O . PRO A 1 243 ? 20.602 7.427 -11.063 1.00 79.69 243 PRO A O 1
ATOM 1787 N N . PHE A 1 244 ? 21.907 5.636 -10.723 1.00 73.50 244 PHE A N 1
ATOM 1788 C CA . PHE A 1 244 ? 21.048 4.974 -9.721 1.00 73.50 244 PHE A CA 1
ATOM 1789 C C . PHE A 1 244 ? 20.576 5.869 -8.558 1.00 73.50 244 PHE A C 1
ATOM 1791 O O . PHE A 1 244 ? 19.544 5.607 -7.948 1.00 73.50 244 PHE A O 1
ATOM 1798 N N . PHE A 1 245 ? 21.340 6.914 -8.228 1.00 73.12 245 PHE A N 1
ATOM 1799 C CA . PHE A 1 245 ? 21.000 7.880 -7.181 1.00 73.12 245 PHE A CA 1
ATOM 1800 C C . PHE A 1 245 ? 19.999 8.948 -7.657 1.00 73.12 245 PHE A C 1
ATOM 1802 O O . PHE A 1 245 ? 19.478 9.714 -6.847 1.00 73.12 245 PHE A O 1
ATOM 1809 N N . ILE A 1 246 ? 19.726 9.012 -8.963 1.00 77.81 246 ILE A N 1
ATOM 1810 C CA . ILE A 1 246 ? 18.624 9.767 -9.550 1.00 77.81 246 ILE A CA 1
ATOM 1811 C C . ILE A 1 246 ? 17.446 8.809 -9.652 1.00 77.81 246 ILE A C 1
ATOM 1813 O O . ILE A 1 246 ? 17.451 7.840 -10.404 1.00 77.81 246 ILE A O 1
ATOM 1817 N N . THR A 1 247 ? 16.415 9.089 -8.874 1.00 82.75 247 THR A N 1
ATOM 1818 C CA . THR A 1 247 ? 15.179 8.320 -8.918 1.00 82.75 247 THR A CA 1
ATOM 1819 C C . THR A 1 247 ? 14.361 8.738 -10.148 1.00 82.75 247 THR A C 1
ATOM 1821 O O . THR A 1 247 ? 14.274 9.926 -10.447 1.00 82.75 247 THR A O 1
ATOM 1824 N N . ALA A 1 248 ? 13.801 7.781 -10.897 1.00 89.81 248 ALA A N 1
ATOM 1825 C CA . ALA A 1 248 ? 12.994 8.049 -12.092 1.00 89.81 248 ALA A CA 1
ATOM 1826 C C . ALA A 1 248 ? 11.923 6.966 -12.313 1.00 89.81 248 ALA A C 1
ATOM 1828 O O . ALA A 1 248 ? 12.175 5.766 -12.164 1.00 89.81 248 ALA A O 1
ATOM 1829 N N . GLY A 1 249 ? 10.720 7.399 -12.696 1.00 92.19 249 GLY A N 1
ATOM 1830 C CA . GLY A 1 249 ? 9.615 6.510 -13.054 1.00 92.19 249 GLY A CA 1
ATOM 1831 C C . GLY A 1 249 ? 9.071 5.724 -11.867 1.00 92.19 249 GLY A C 1
ATOM 1832 O O . GLY A 1 249 ? 8.941 4.496 -11.938 1.00 92.19 249 GLY A O 1
ATOM 1833 N N . PHE A 1 250 ? 8.809 6.419 -10.761 1.00 93.31 250 PHE A N 1
ATOM 1834 C CA . PHE A 1 250 ? 8.327 5.824 -9.516 1.00 93.31 250 PHE A CA 1
ATOM 1835 C C . PHE A 1 250 ? 7.046 6.485 -9.037 1.00 93.31 250 PHE A C 1
ATOM 1837 O O . PHE A 1 250 ? 6.832 7.679 -9.236 1.00 93.31 250 PHE A O 1
ATOM 1844 N N . HIS A 1 251 ? 6.228 5.692 -8.356 1.00 94.62 251 HIS A N 1
ATOM 1845 C CA . HIS A 1 251 ? 5.024 6.147 -7.690 1.00 94.62 251 HIS A CA 1
ATOM 1846 C C . HIS A 1 251 ? 5.007 5.557 -6.282 1.00 94.62 251 HIS A C 1
ATOM 1848 O O . HIS A 1 251 ? 4.925 4.345 -6.085 1.00 94.62 251 HIS A O 1
ATOM 1854 N N . TYR A 1 252 ? 5.139 6.418 -5.287 1.00 95.44 252 TYR A N 1
ATOM 1855 C CA . TYR A 1 252 ? 5.154 6.028 -3.889 1.00 95.44 252 TYR A CA 1
ATOM 1856 C C . TYR A 1 252 ? 3.756 6.184 -3.310 1.00 95.44 252 TYR A C 1
ATOM 1858 O O . TYR A 1 252 ? 3.152 7.242 -3.463 1.00 95.44 252 TYR A O 1
ATOM 1866 N N . CYS A 1 253 ? 3.253 5.157 -2.630 1.00 96.81 253 CYS A N 1
ATOM 1867 C CA . CYS A 1 253 ? 1.898 5.140 -2.083 1.00 96.81 253 CYS A CA 1
ATOM 1868 C C . CYS A 1 253 ? 1.875 4.737 -0.610 1.00 96.81 253 CYS A C 1
ATOM 1870 O O . CYS A 1 253 ? 2.628 3.858 -0.183 1.00 96.81 253 CYS A O 1
ATOM 1872 N N . LYS A 1 254 ? 0.957 5.337 0.156 1.00 96.94 254 LYS A N 1
ATOM 1873 C CA . LYS A 1 254 ? 0.555 4.827 1.471 1.00 96.94 254 LYS A CA 1
ATOM 1874 C C . LYS A 1 254 ? -0.637 3.904 1.303 1.00 96.94 254 LYS A C 1
ATOM 1876 O O . LYS A 1 254 ? -1.764 4.349 1.084 1.00 96.94 254 LYS A O 1
ATOM 1881 N N . LEU A 1 255 ? -0.379 2.607 1.375 1.00 96.88 255 LEU A N 1
ATOM 1882 C CA . LEU A 1 255 ? -1.397 1.607 1.105 1.00 96.88 255 LEU A CA 1
ATOM 1883 C C . LEU A 1 255 ? -1.995 1.051 2.397 1.00 96.88 255 LEU A C 1
ATOM 1885 O O . LEU A 1 255 ? -1.305 0.846 3.397 1.00 96.88 255 LEU A O 1
ATOM 1889 N N . LEU A 1 256 ? -3.296 0.784 2.356 1.00 94.56 256 LEU A N 1
ATOM 1890 C CA . LEU A 1 256 ? -3.967 -0.098 3.295 1.00 94.56 256 LEU A CA 1
ATOM 1891 C C . LEU A 1 256 ? -3.623 -1.537 2.923 1.00 94.56 256 LEU A C 1
ATOM 1893 O O . LEU A 1 256 ? -3.729 -1.930 1.758 1.00 94.56 256 LEU A O 1
ATOM 1897 N N . SER A 1 257 ? -3.275 -2.344 3.923 1.00 93.31 257 SER A N 1
ATOM 1898 C CA . SER A 1 257 ? -3.309 -3.790 3.735 1.00 93.31 257 SER A CA 1
ATOM 1899 C C . SER A 1 257 ? -4.777 -4.252 3.653 1.00 93.31 257 SER A C 1
ATOM 1901 O O . SER A 1 257 ? -5.635 -3.704 4.359 1.00 93.31 257 SER A O 1
ATOM 1903 N N . PRO A 1 258 ? -5.108 -5.281 2.853 1.00 93.88 258 PRO A N 1
ATOM 1904 C CA . PRO A 1 258 ? -6.462 -5.834 2.822 1.00 93.88 258 PRO A CA 1
ATOM 1905 C C . PRO A 1 258 ? -6.883 -6.380 4.190 1.00 93.88 258 PRO A C 1
ATOM 1907 O O . PRO A 1 258 ? -8.051 -6.318 4.565 1.00 93.88 258 PRO A O 1
ATOM 1910 N N . LEU A 1 259 ? -5.911 -6.844 4.978 1.00 91.88 259 LEU A N 1
ATOM 1911 C CA . LEU A 1 259 ? -6.119 -7.231 6.364 1.00 91.88 259 LEU A CA 1
ATOM 1912 C C . LEU A 1 259 ? -6.530 -6.046 7.245 1.00 91.88 259 LEU A C 1
ATOM 1914 O O . LEU A 1 259 ? -7.420 -6.214 8.067 1.00 91.88 259 LEU A O 1
ATOM 1918 N N . LYS A 1 260 ? -5.947 -4.851 7.079 1.00 92.56 260 LYS A N 1
ATOM 1919 C CA . LYS A 1 260 ? -6.364 -3.676 7.858 1.00 92.56 260 LYS A CA 1
ATOM 1920 C C . LYS A 1 260 ? -7.812 -3.295 7.560 1.00 92.56 260 LYS A C 1
ATOM 1922 O O . LYS A 1 260 ? -8.569 -2.981 8.476 1.00 92.56 260 LYS A O 1
ATOM 1927 N N . ALA A 1 261 ? -8.217 -3.374 6.294 1.00 94.50 261 ALA A N 1
ATOM 1928 C CA . ALA A 1 261 ? -9.613 -3.179 5.912 1.00 94.50 261 ALA A CA 1
ATOM 1929 C C . ALA A 1 261 ? -10.530 -4.283 6.479 1.00 94.50 261 ALA A C 1
ATOM 1931 O O . ALA A 1 261 ? -11.652 -3.999 6.894 1.00 94.50 261 ALA A O 1
ATOM 1932 N N . MET A 1 262 ? -10.052 -5.528 6.561 1.00 94.38 262 MET A N 1
ATOM 1933 C CA . MET A 1 262 ? -10.778 -6.626 7.209 1.00 94.38 262 MET A CA 1
ATOM 1934 C C . MET A 1 262 ? -10.927 -6.404 8.720 1.00 94.38 262 MET A C 1
ATOM 1936 O O . MET A 1 262 ? -12.017 -6.540 9.266 1.00 94.38 262 MET A O 1
ATOM 1940 N N . GLU A 1 263 ? -9.849 -6.018 9.400 1.00 91.38 263 GLU A N 1
ATOM 1941 C CA . GLU A 1 263 ? -9.843 -5.680 10.826 1.00 91.38 263 GLU A CA 1
ATOM 1942 C C . GLU A 1 263 ? -10.822 -4.538 11.125 1.00 91.38 263 GLU A C 1
ATOM 1944 O O . GLU A 1 263 ? -11.536 -4.584 12.125 1.00 91.38 263 GLU A O 1
ATOM 1949 N N . TRP A 1 264 ? -10.950 -3.572 10.210 1.00 93.12 264 TRP A N 1
ATOM 1950 C CA . TRP A 1 264 ? -11.964 -2.525 10.301 1.00 93.12 264 TRP A CA 1
ATOM 1951 C C . TRP A 1 264 ? -13.394 -3.073 10.299 1.00 93.12 264 TRP A C 1
ATOM 1953 O O . TRP A 1 264 ? -14.197 -2.696 11.147 1.00 93.12 264 TRP A O 1
ATOM 1963 N N . ILE A 1 265 ? -13.711 -4.005 9.399 1.00 95.44 265 ILE A N 1
ATOM 1964 C CA . ILE A 1 265 ? -15.038 -4.642 9.338 1.00 95.44 265 ILE A CA 1
ATOM 1965 C C . ILE A 1 265 ? -15.325 -5.441 10.619 1.00 95.44 265 ILE A C 1
ATOM 1967 O O . ILE A 1 265 ? -16.445 -5.448 11.132 1.00 95.44 265 ILE A O 1
ATOM 1971 N N . TYR A 1 266 ? -14.316 -6.134 11.146 1.00 93.31 266 TYR A N 1
ATOM 1972 C CA . TYR A 1 266 ? -14.495 -7.056 12.265 1.00 93.31 266 TYR A CA 1
ATOM 1973 C C . TYR A 1 266 ? -14.459 -6.381 13.635 1.00 93.31 266 TYR A C 1
ATOM 1975 O O . TYR A 1 266 ? -15.106 -6.892 14.555 1.00 93.31 266 TYR A O 1
ATOM 1983 N N . VAL A 1 267 ? -13.703 -5.289 13.772 1.00 90.25 267 VAL A N 1
ATOM 1984 C CA . VAL A 1 267 ? -13.343 -4.695 15.063 1.00 90.25 267 VAL A CA 1
ATOM 1985 C C . VAL A 1 267 ? -13.407 -3.168 15.017 1.00 90.25 267 VAL A C 1
ATOM 1987 O O . VAL A 1 267 ? -14.294 -2.593 15.642 1.00 90.25 267 VAL A O 1
ATOM 1990 N N . ASP A 1 268 ? -12.497 -2.505 14.295 1.00 87.94 268 ASP A N 1
ATOM 1991 C CA . ASP A 1 268 ? -12.251 -1.063 14.492 1.00 87.94 268 ASP A CA 1
ATOM 1992 C C . ASP A 1 268 ? -13.406 -0.171 14.032 1.00 87.94 268 ASP A C 1
ATOM 1994 O O . ASP A 1 268 ? -13.644 0.893 14.603 1.00 87.94 268 ASP A O 1
ATOM 1998 N N . GLY A 1 269 ? -14.113 -0.598 12.991 1.00 91.12 269 GLY A N 1
ATOM 1999 C CA . GLY A 1 269 ? -15.225 0.134 12.414 1.00 91.12 269 GLY A CA 1
ATOM 2000 C C . GLY A 1 269 ? -16.545 -0.099 13.136 1.00 91.12 269 GLY A C 1
ATOM 2001 O O . GLY A 1 269 ? -17.522 0.557 12.799 1.00 91.12 269 GLY A O 1
ATOM 2002 N N . LEU A 1 270 ? -16.614 -1.007 14.111 1.00 90.38 270 LEU A N 1
ATOM 2003 C CA . LEU A 1 270 ? -17.831 -1.246 14.883 1.00 90.38 270 LEU A CA 1
ATOM 2004 C C . LEU A 1 270 ? -17.905 -0.308 16.096 1.00 90.38 270 LEU A C 1
ATOM 2006 O O . LEU A 1 270 ? -16.875 0.030 16.685 1.00 90.38 270 LEU A O 1
ATOM 2010 N N . PRO A 1 271 ? -19.116 0.067 16.542 1.00 83.06 271 PRO A N 1
ATOM 2011 C CA . PRO A 1 271 ? -19.283 0.743 17.817 1.00 83.06 271 PRO A CA 1
ATOM 2012 C C . PRO A 1 271 ? -18.691 -0.129 18.926 1.00 83.06 271 PRO A C 1
ATOM 2014 O O . PRO A 1 271 ? -19.025 -1.314 19.042 1.00 83.06 271 PRO A O 1
ATOM 2017 N N . ARG A 1 272 ? -17.818 0.436 19.766 1.00 71.56 272 ARG A N 1
ATOM 2018 C CA . ARG A 1 272 ? -17.370 -0.289 20.959 1.00 71.56 272 ARG A CA 1
ATOM 2019 C C . ARG A 1 272 ? -18.581 -0.538 21.850 1.00 71.56 272 ARG A C 1
ATOM 2021 O O . ARG A 1 272 ? -19.423 0.340 22.034 1.00 71.56 272 ARG A O 1
ATOM 2028 N N . VAL A 1 273 ? -18.667 -1.727 22.437 1.00 65.56 273 VAL A N 1
ATOM 2029 C CA . VAL A 1 273 ? -19.698 -2.010 23.442 1.00 65.56 273 VAL A CA 1
ATOM 2030 C C . VAL A 1 273 ? -19.535 -0.995 24.579 1.00 65.56 273 VAL A C 1
ATOM 2032 O O . VAL A 1 273 ? -18.470 -0.903 25.185 1.00 65.56 273 VAL A O 1
ATOM 2035 N N . GLY A 1 274 ? -20.570 -0.185 24.818 1.00 61.78 274 GLY A N 1
ATOM 2036 C CA . GLY A 1 274 ? -20.534 0.908 25.794 1.00 61.78 274 GLY A CA 1
ATOM 2037 C C . GLY A 1 274 ? -19.926 2.228 25.298 1.00 61.78 274 GLY A C 1
ATOM 2038 O O . GLY A 1 274 ? -19.773 3.128 26.115 1.00 61.78 274 GLY A O 1
ATOM 2039 N N . ALA A 1 275 ? -19.616 2.382 24.004 1.00 66.12 275 ALA A N 1
ATOM 2040 C CA . ALA A 1 275 ? -19.101 3.624 23.409 1.00 66.12 275 ALA A CA 1
ATOM 2041 C C . ALA A 1 275 ? -19.982 4.836 23.734 1.00 66.12 275 ALA A C 1
ATOM 2043 O O . ALA A 1 275 ? -19.508 5.772 24.363 1.00 66.12 275 ALA A O 1
ATOM 2044 N N . ALA A 1 276 ? -21.284 4.748 23.456 1.00 65.38 276 ALA A N 1
ATOM 2045 C CA . ALA A 1 276 ? -22.233 5.810 23.784 1.00 65.38 276 ALA A CA 1
ATOM 2046 C C . ALA A 1 276 ? -22.282 6.119 25.293 1.00 65.38 276 ALA A C 1
ATOM 2048 O O . ALA A 1 276 ? -22.425 7.269 25.704 1.00 65.38 276 ALA A O 1
ATOM 2049 N N . ALA A 1 277 ? -22.123 5.102 26.148 1.00 68.50 277 ALA A N 1
ATOM 2050 C CA . ALA A 1 277 ? -22.074 5.298 27.596 1.00 68.50 277 ALA A CA 1
ATOM 2051 C C . ALA A 1 277 ? -20.769 5.984 28.044 1.00 68.50 277 ALA A C 1
ATOM 2053 O O . ALA A 1 277 ? -20.809 6.813 28.955 1.00 68.50 277 ALA A O 1
ATOM 2054 N N . ARG A 1 278 ? -19.639 5.670 27.395 1.00 69.50 278 ARG A N 1
ATOM 2055 C CA . ARG A 1 278 ? -18.318 6.280 27.625 1.00 69.50 278 ARG A CA 1
ATOM 2056 C C . ARG A 1 278 ? -18.263 7.710 27.094 1.00 69.50 278 ARG A C 1
ATOM 2058 O O . ARG A 1 278 ? -17.844 8.584 27.839 1.00 69.50 278 ARG A O 1
ATOM 2065 N N . ALA A 1 279 ? -18.775 7.968 25.892 1.00 68.62 279 ALA A N 1
ATOM 2066 C CA . ALA A 1 279 ? -18.935 9.308 25.334 1.00 68.62 279 ALA A CA 1
ATOM 2067 C C . ALA A 1 279 ? -19.802 10.174 26.251 1.00 68.62 279 ALA A C 1
ATOM 2069 O O . ALA A 1 279 ? -19.375 11.238 26.678 1.00 68.62 279 ALA A O 1
ATOM 2070 N N . ALA A 1 280 ? -20.959 9.667 26.691 1.00 73.25 280 ALA A N 1
ATOM 2071 C CA . ALA A 1 280 ? -21.806 10.384 27.639 1.00 73.25 280 ALA A CA 1
ATOM 2072 C C . ALA A 1 280 ? -21.133 10.601 29.010 1.00 73.25 280 ALA A C 1
ATOM 2074 O O . ALA A 1 280 ? -21.421 11.585 29.688 1.00 73.25 280 ALA A O 1
ATOM 2075 N N . ALA A 1 281 ? -20.277 9.681 29.467 1.00 75.94 281 ALA A N 1
ATOM 2076 C CA . ALA A 1 281 ? -19.520 9.847 30.710 1.00 75.94 281 ALA A CA 1
ATOM 2077 C C . ALA A 1 281 ? -18.395 10.881 30.577 1.00 75.94 281 ALA A C 1
ATOM 2079 O O . ALA A 1 281 ? -18.187 11.663 31.503 1.00 75.94 281 ALA A O 1
ATOM 2080 N N . CYS A 1 282 ? -17.747 10.910 29.418 1.00 74.81 282 CYS A N 1
ATOM 2081 C CA . CYS A 1 282 ? -16.749 11.889 29.038 1.00 74.81 282 CYS A CA 1
ATOM 2082 C C . CYS A 1 282 ? -17.369 13.288 28.891 1.00 74.81 282 CYS A C 1
ATOM 2084 O O . CYS A 1 282 ? -16.876 14.212 29.527 1.00 74.81 282 CYS A O 1
ATOM 2086 N N . GLU A 1 283 ? -18.507 13.436 28.199 1.00 75.44 283 GLU A N 1
ATOM 2087 C CA . GLU A 1 283 ? -19.250 14.706 28.097 1.00 75.44 283 GLU A CA 1
ATOM 2088 C C . GLU A 1 283 ? -19.614 15.246 29.485 1.00 75.44 283 GLU A C 1
ATOM 2090 O O . GLU A 1 283 ? -19.283 16.369 29.856 1.00 75.44 283 GLU A O 1
ATOM 2095 N N . ARG A 1 284 ? -20.168 14.384 30.350 1.00 80.50 284 ARG A N 1
ATOM 2096 C CA . ARG A 1 284 ? -20.425 14.743 31.754 1.00 80.50 284 ARG A CA 1
ATOM 2097 C C . ARG A 1 284 ? -19.166 15.116 32.531 1.00 80.50 284 ARG A C 1
ATOM 2099 O O . ARG A 1 284 ? -19.297 15.752 33.572 1.00 80.50 284 ARG A O 1
ATOM 2106 N N . CYS A 1 285 ? -17.989 14.653 32.123 1.00 76.62 285 CYS A N 1
ATOM 2107 C CA . CYS A 1 285 ? -16.732 15.011 32.762 1.00 76.62 285 CYS A CA 1
ATOM 2108 C C . CYS A 1 285 ? -16.275 16.401 32.328 1.00 76.62 285 CYS A C 1
ATOM 2110 O O . CYS A 1 285 ? -16.022 17.239 33.189 1.00 76.62 285 CYS A O 1
ATOM 2112 N N . VAL A 1 286 ? -16.217 16.656 31.020 1.00 71.69 286 VAL A N 1
ATOM 2113 C CA . VAL A 1 286 ? -15.761 17.942 30.474 1.00 71.69 286 VAL A CA 1
ATOM 2114 C C . VAL A 1 286 ? -16.715 19.089 30.829 1.00 71.69 286 VAL A C 1
ATOM 2116 O O . VAL A 1 286 ? -16.257 20.195 31.106 1.00 71.69 286 VAL A O 1
ATOM 2119 N N . ASP A 1 287 ? -18.017 18.809 30.971 1.00 74.44 287 ASP A N 1
ATOM 2120 C CA . ASP A 1 287 ? -19.032 19.783 31.397 1.00 74.44 287 ASP A CA 1
ATOM 2121 C C . ASP A 1 287 ? -19.023 20.099 32.904 1.00 74.44 287 ASP A C 1
ATOM 2123 O O . ASP A 1 287 ? -19.716 21.023 33.357 1.00 74.44 287 ASP A O 1
ATOM 2127 N N . ARG A 1 288 ? -18.263 19.358 33.729 1.00 74.31 288 ARG A N 1
ATOM 2128 C CA . ARG A 1 288 ? -18.155 19.673 35.162 1.00 74.31 288 ARG A CA 1
ATOM 2129 C C . ARG A 1 288 ? -17.417 20.993 35.340 1.00 74.31 288 ARG A C 1
ATOM 2131 O O . ARG A 1 288 ? -16.186 21.047 35.328 1.00 74.31 288 ARG A O 1
ATOM 2138 N N . ARG A 1 289 ? -18.190 22.052 35.582 1.00 60.53 289 ARG A N 1
ATOM 2139 C CA . ARG A 1 289 ? -17.679 23.352 36.029 1.00 60.53 289 ARG A CA 1
ATOM 2140 C C . ARG A 1 289 ? -16.909 23.198 37.340 1.00 60.53 289 ARG A C 1
ATOM 2142 O O . ARG A 1 289 ? -17.318 22.429 38.210 1.00 60.53 289 ARG A O 1
ATOM 2149 N N . ASP A 1 290 ? -15.825 23.959 37.472 1.00 58.31 290 ASP A N 1
ATOM 2150 C CA . ASP A 1 290 ? -15.066 24.079 38.717 1.00 58.31 290 ASP A CA 1
ATOM 2151 C C . ASP A 1 290 ? -16.003 24.579 39.838 1.00 58.31 290 ASP A C 1
ATOM 2153 O O . ASP A 1 290 ? -16.579 25.667 39.710 1.00 58.31 290 ASP A O 1
ATOM 2157 N N . PRO A 1 291 ? -16.203 23.813 40.927 1.00 52.59 291 PRO A N 1
ATOM 2158 C CA . PRO A 1 291 ? -17.014 24.264 42.052 1.00 52.59 291 PRO A CA 1
ATOM 2159 C C . PRO A 1 291 ? -16.347 25.391 42.860 1.00 52.59 291 PRO A C 1
ATOM 2161 O O . PRO A 1 291 ? -17.019 26.006 43.687 1.00 52.59 291 PRO A O 1
ATOM 2164 N N . VAL A 1 292 ? -15.051 25.663 42.652 1.00 51.31 292 VAL A N 1
ATOM 2165 C CA . VAL A 1 292 ? -14.244 26.551 43.501 1.00 51.31 292 VAL A CA 1
ATOM 2166 C C . VAL A 1 292 ? -13.971 27.911 42.856 1.00 51.31 292 VAL A C 1
ATOM 2168 O O . VAL A 1 292 ? -13.873 28.897 43.580 1.00 51.31 292 VAL A O 1
ATOM 2171 N N . ASN A 1 293 ? -13.930 28.027 41.527 1.00 50.69 293 ASN A N 1
ATOM 2172 C CA . ASN A 1 293 ? -13.820 29.316 40.842 1.00 50.69 293 ASN A CA 1
ATOM 2173 C C . ASN A 1 293 ? -14.551 29.277 39.499 1.00 50.69 293 ASN A C 1
ATOM 2175 O O . ASN A 1 293 ? -14.265 28.431 38.666 1.00 50.69 293 ASN A O 1
ATOM 2179 N N . ALA A 1 294 ? -15.451 30.230 39.245 1.00 49.31 294 ALA A N 1
ATOM 2180 C CA . ALA A 1 294 ? -16.205 30.377 37.992 1.00 49.31 294 ALA A CA 1
ATOM 2181 C C . ALA A 1 294 ? -15.329 30.803 36.783 1.00 49.31 294 ALA A C 1
ATOM 2183 O O . ALA A 1 294 ? -15.668 31.722 36.039 1.00 49.31 294 ALA A O 1
ATOM 2184 N N . SER A 1 295 ? -14.172 30.168 36.610 1.00 52.44 295 SER A N 1
ATOM 2185 C CA . SER A 1 295 ? -13.285 30.288 35.463 1.00 52.44 295 SER A CA 1
ATOM 2186 C C . SER A 1 295 ? -13.789 29.377 34.340 1.00 52.44 295 SER A C 1
ATOM 2188 O O . SER A 1 295 ? -14.193 28.243 34.577 1.00 52.44 295 SER A O 1
ATOM 2190 N N . PHE A 1 296 ? -13.748 29.873 33.104 1.00 52.00 296 PHE A N 1
ATOM 2191 C CA . PHE A 1 296 ? -14.157 29.140 31.900 1.00 52.00 296 PHE A CA 1
ATOM 2192 C C . PHE A 1 296 ? -13.106 28.126 31.399 1.00 52.00 296 PHE A C 1
ATOM 2194 O O . PHE A 1 296 ? -13.298 27.534 30.341 1.00 52.00 296 PHE A O 1
ATOM 2201 N N . ALA A 1 297 ? -11.990 27.928 32.109 1.00 55.72 297 ALA A N 1
ATOM 2202 C CA . ALA A 1 297 ? -11.029 26.876 31.777 1.00 55.72 297 ALA A CA 1
ATOM 2203 C C . ALA A 1 297 ? -11.560 25.510 32.249 1.00 55.72 297 ALA A C 1
ATOM 2205 O O . ALA A 1 297 ? -12.037 25.402 33.379 1.00 55.72 297 ALA A O 1
ATOM 2206 N N . ALA A 1 298 ? -11.492 24.484 31.391 1.00 57.47 298 ALA A N 1
ATOM 2207 C CA . ALA A 1 298 ? -11.967 23.133 31.694 1.00 57.47 298 ALA A CA 1
ATOM 2208 C C . ALA A 1 298 ? -11.377 22.628 33.024 1.00 57.47 298 ALA A C 1
ATOM 2210 O O . ALA A 1 298 ? -10.161 22.552 33.189 1.00 57.47 298 ALA A O 1
ATOM 2211 N N . ALA A 1 299 ? -12.247 22.321 33.988 1.00 71.44 299 ALA A N 1
ATOM 2212 C CA . ALA A 1 299 ? -11.856 21.979 35.358 1.00 71.44 299 ALA A CA 1
ATOM 2213 C C . ALA A 1 299 ? -11.520 20.492 35.541 1.00 71.44 299 ALA A C 1
ATOM 2215 O O . ALA A 1 299 ? -11.008 20.088 36.586 1.00 71.44 299 ALA A O 1
ATOM 2216 N N . HIS A 1 300 ? -11.828 19.675 34.532 1.00 73.19 300 HIS A N 1
ATOM 2217 C CA . HIS A 1 300 ? -11.698 18.228 34.568 1.00 73.19 300 HIS A CA 1
ATOM 2218 C C . HIS A 1 300 ? -11.126 17.692 33.253 1.00 73.19 300 HIS A C 1
ATOM 2220 O O . HIS A 1 300 ? -11.346 18.266 32.189 1.00 73.19 300 HIS A O 1
ATOM 2226 N N . CYS A 1 301 ? -10.412 16.572 33.342 1.00 74.69 301 CYS A N 1
ATOM 2227 C CA . CYS A 1 301 ? -9.810 15.854 32.225 1.00 74.69 301 CYS A CA 1
ATOM 2228 C C . CYS A 1 301 ? -10.343 14.417 32.212 1.00 74.69 301 CYS A C 1
ATOM 2230 O O . CYS A 1 301 ? -10.548 13.816 33.271 1.00 74.69 301 CYS A O 1
ATOM 2232 N N . TRP A 1 302 ? -10.550 13.863 31.021 1.00 72.44 302 TRP A N 1
ATOM 2233 C CA . TRP A 1 302 ? -10.956 12.471 30.841 1.00 72.44 302 TRP A CA 1
ATOM 2234 C C . TRP A 1 302 ? -9.746 11.622 30.441 1.00 72.44 302 TRP A C 1
ATOM 2236 O O . TRP A 1 302 ? -9.048 11.974 29.496 1.00 72.44 302 TRP A O 1
ATOM 2246 N N . LEU A 1 303 ? -9.479 10.527 31.154 1.00 73.00 303 LEU A N 1
ATOM 2247 C CA . LEU A 1 303 ? -8.417 9.568 30.826 1.00 73.00 303 LEU A CA 1
ATOM 2248 C C . LEU A 1 303 ? -8.839 8.164 31.269 1.00 73.00 303 LEU A C 1
ATOM 2250 O O . LEU A 1 303 ? -9.354 8.019 32.368 1.00 73.00 303 LEU A O 1
ATOM 2254 N N . ASP A 1 304 ? -8.613 7.132 30.453 1.00 70.19 304 ASP A N 1
ATOM 2255 C CA . ASP A 1 304 ? -8.839 5.720 30.826 1.00 70.19 304 ASP A CA 1
ATOM 2256 C C . ASP A 1 304 ? -10.217 5.435 31.461 1.00 70.19 304 ASP A C 1
ATOM 2258 O O . ASP A 1 304 ? -10.345 4.671 32.413 1.00 70.19 304 ASP A O 1
ATOM 2262 N N . ASP A 1 305 ? -11.267 6.062 30.926 1.00 70.88 305 ASP A N 1
ATOM 2263 C CA . ASP A 1 305 ? -12.649 6.026 31.443 1.00 70.88 305 ASP A CA 1
ATOM 2264 C C . ASP A 1 305 ? -12.884 6.671 32.816 1.00 70.88 305 ASP A C 1
ATOM 2266 O O . ASP A 1 305 ? -13.943 6.497 33.427 1.00 70.88 305 ASP A O 1
ATOM 2270 N N . GLY A 1 306 ? -11.909 7.433 33.299 1.00 74.88 306 GLY A N 1
ATOM 2271 C CA . GLY A 1 306 ? -11.966 8.218 34.520 1.00 74.88 306 GLY A CA 1
ATOM 2272 C C . GLY A 1 306 ? -12.095 9.715 34.247 1.00 74.88 306 GLY A C 1
ATOM 2273 O O . GLY A 1 306 ? -11.589 10.240 33.256 1.00 74.88 306 GLY A O 1
ATOM 2274 N N . CYS A 1 307 ? -12.757 10.411 35.173 1.00 80.19 307 CYS A N 1
ATOM 2275 C CA . CYS A 1 307 ? -12.844 11.866 35.201 1.00 80.19 307 CYS A CA 1
ATOM 2276 C C . CYS A 1 307 ? -11.999 12.412 36.351 1.00 80.19 307 CYS A C 1
ATOM 2278 O O . CYS A 1 307 ? -12.264 12.084 37.510 1.00 80.19 307 CYS A O 1
ATOM 2280 N N . TYR A 1 308 ? -11.023 13.260 36.043 1.00 80.56 308 TYR A N 1
ATOM 2281 C CA . TYR A 1 308 ? -10.041 13.756 37.003 1.00 80.56 308 TYR A CA 1
ATOM 2282 C C . TYR A 1 308 ? -10.089 15.275 37.077 1.00 80.56 308 TYR A C 1
ATOM 2284 O O . TYR A 1 308 ? -10.062 15.938 36.045 1.00 80.56 308 TYR A O 1
ATOM 2292 N N . ALA A 1 309 ? -10.131 15.841 38.282 1.00 78.75 309 ALA A N 1
ATOM 2293 C CA . ALA A 1 309 ? -10.025 17.286 38.449 1.00 78.75 309 ALA A CA 1
ATOM 2294 C C . ALA A 1 309 ? -8.604 17.760 38.100 1.00 78.75 309 ALA A C 1
ATOM 2296 O O . ALA A 1 309 ? -7.608 17.119 38.452 1.00 78.75 309 ALA A O 1
ATOM 2297 N N . VAL A 1 310 ? -8.489 18.885 37.395 1.00 73.38 310 VAL A N 1
ATOM 2298 C CA . VAL A 1 310 ? -7.193 19.502 37.085 1.00 73.38 310 VAL A CA 1
ATOM 2299 C C . VAL A 1 310 ? -6.476 19.853 38.393 1.00 73.38 310 VAL A C 1
ATOM 2301 O O . VAL A 1 310 ? -7.017 20.571 39.229 1.00 73.38 310 VAL A O 1
ATOM 2304 N N . GLY A 1 311 ? -5.247 19.357 38.569 1.00 69.94 311 GLY A N 1
ATOM 2305 C CA . GLY A 1 311 ? -4.441 19.604 39.772 1.00 69.94 311 GLY A CA 1
ATOM 2306 C C . GLY A 1 311 ? -4.687 18.645 40.945 1.00 69.94 311 GLY A C 1
ATOM 2307 O O . GLY A 1 311 ? -4.026 18.793 41.972 1.00 69.94 311 GLY A O 1
ATOM 2308 N N . ASP A 1 312 ? -5.582 17.660 40.809 1.00 76.12 312 ASP A N 1
ATOM 2309 C CA . ASP A 1 312 ? -5.705 16.567 41.782 1.00 76.12 312 ASP A CA 1
ATOM 2310 C C . ASP A 1 312 ? -4.415 15.724 41.802 1.00 76.12 312 ASP A C 1
ATOM 2312 O O . ASP A 1 312 ? -3.832 15.436 40.758 1.00 76.12 312 ASP A O 1
ATOM 2316 N N . ALA A 1 313 ? -3.966 15.305 42.986 1.00 75.62 313 ALA A N 1
ATOM 2317 C CA . ALA A 1 313 ? -2.785 14.455 43.142 1.00 75.62 313 ALA A CA 1
ATOM 2318 C C . ALA A 1 313 ? -2.951 13.065 42.495 1.00 75.62 313 ALA A C 1
ATOM 2320 O O . ALA A 1 313 ? -1.960 12.421 42.158 1.00 75.62 313 ALA A O 1
ATOM 2321 N N . ALA A 1 314 ? -4.193 12.607 42.327 1.00 74.62 314 ALA A N 1
ATOM 2322 C CA . ALA A 1 314 ? -4.548 11.390 41.611 1.00 74.62 314 ALA A CA 1
ATOM 2323 C C . ALA A 1 314 ? -4.767 11.623 40.108 1.00 74.62 314 ALA A C 1
ATOM 2325 O O . ALA A 1 314 ? -5.033 10.658 39.394 1.00 74.62 314 ALA A O 1
ATOM 2326 N N . ASN A 1 315 ? -4.682 12.869 39.622 1.00 71.50 315 ASN A N 1
ATOM 2327 C CA . ASN A 1 315 ? -4.777 13.167 38.202 1.00 71.50 315 ASN A CA 1
ATOM 2328 C C . ASN A 1 315 ? -3.430 12.868 37.520 1.00 71.50 315 ASN A C 1
ATOM 2330 O O . ASN A 1 315 ? -2.446 13.567 37.770 1.00 71.50 315 ASN A O 1
ATOM 2334 N N . PRO A 1 316 ? -3.361 11.864 36.632 1.00 68.69 316 PRO A N 1
ATOM 2335 C CA . PRO A 1 316 ? -2.142 11.566 35.880 1.00 68.69 316 PRO A CA 1
ATOM 2336 C C . PRO A 1 316 ? -1.831 12.614 34.794 1.00 68.69 316 PRO A C 1
ATOM 2338 O O . PRO A 1 316 ? -0.770 12.557 34.173 1.00 68.69 316 PRO A O 1
ATOM 2341 N N . CYS A 1 317 ? -2.738 13.563 34.552 1.00 68.75 317 CYS A N 1
ATOM 2342 C CA . CYS A 1 317 ? -2.626 14.606 33.544 1.00 68.75 317 CYS A CA 1
ATOM 2343 C C . CYS A 1 317 ? -2.084 15.917 34.120 1.00 68.75 317 CYS A C 1
ATOM 2345 O O . CYS A 1 317 ? -2.572 16.431 35.127 1.00 68.75 317 CYS A O 1
ATOM 2347 N N . ALA A 1 318 ? -1.129 16.533 33.422 1.00 66.81 318 ALA A N 1
ATOM 2348 C CA . ALA A 1 318 ? -0.734 17.907 33.702 1.00 66.81 318 ALA A CA 1
ATOM 2349 C C . ALA A 1 318 ? -1.848 18.882 33.287 1.00 66.81 318 ALA A C 1
ATOM 2351 O O . ALA A 1 318 ? -2.520 18.681 32.275 1.00 66.81 318 ALA A O 1
ATOM 2352 N N . ALA A 1 319 ? -1.991 19.999 34.006 1.00 61.66 319 ALA A N 1
ATOM 2353 C CA . ALA A 1 319 ? -3.011 21.013 33.716 1.00 61.66 319 ALA A CA 1
ATOM 2354 C C . ALA A 1 319 ? -2.966 21.540 32.266 1.00 61.66 319 ALA A C 1
ATOM 2356 O O . ALA A 1 319 ? -3.998 21.848 31.680 1.00 61.66 319 ALA A O 1
ATOM 2357 N N . THR A 1 320 ? -1.780 21.592 31.653 1.00 61.44 320 THR A N 1
ATOM 2358 C CA . THR A 1 320 ? -1.581 22.008 30.253 1.00 61.44 320 THR A CA 1
ATOM 2359 C C . THR A 1 320 ? -2.019 20.958 29.228 1.00 61.44 320 THR A C 1
ATOM 2361 O O . THR A 1 320 ? -2.226 21.283 28.059 1.00 61.44 320 THR A O 1
ATOM 2364 N N . GLN A 1 321 ? -2.174 19.700 29.644 1.00 63.84 321 GLN A N 1
ATOM 2365 C CA . GLN A 1 321 ? -2.637 18.604 28.793 1.00 63.84 321 GLN A CA 1
ATOM 2366 C C . GLN A 1 321 ? -4.166 18.544 28.730 1.00 63.84 321 GLN A C 1
ATOM 2368 O O . GLN A 1 321 ? -4.705 18.020 27.763 1.00 63.84 321 GLN A O 1
ATOM 2373 N N . CYS A 1 322 ? -4.864 19.178 29.674 1.00 56.69 322 CYS A N 1
ATOM 2374 C CA . CYS A 1 322 ? -6.327 19.180 29.775 1.00 56.69 322 CYS A CA 1
ATOM 2375 C C . CYS A 1 322 ? -7.051 20.100 28.778 1.00 56.69 322 CYS A C 1
ATOM 2377 O O . CYS A 1 322 ? -8.209 20.451 28.968 1.00 56.69 322 CYS A O 1
ATOM 2379 N N . ALA A 1 323 ? -6.369 20.471 27.689 1.00 52.41 323 ALA A N 1
ATOM 2380 C CA . ALA A 1 323 ? -6.895 21.318 26.621 1.00 52.41 323 ALA A CA 1
ATOM 2381 C C . ALA A 1 323 ? -6.294 21.014 25.224 1.00 52.41 323 ALA A C 1
ATOM 2383 O O . ALA A 1 323 ? -6.405 21.846 24.324 1.00 52.41 323 ALA A O 1
ATOM 2384 N N . SER A 1 324 ? -5.614 19.873 25.000 1.00 43.25 324 SER A N 1
ATOM 2385 C CA . SER A 1 324 ? -4.833 19.656 23.755 1.00 43.25 324 SER A CA 1
ATOM 2386 C C . SER A 1 324 ? -4.883 18.257 23.096 1.00 43.25 324 SER A C 1
ATOM 2388 O O . SER A 1 324 ? -4.096 17.376 23.402 1.00 43.25 324 SER A O 1
ATOM 2390 N N . ARG A 1 325 ? -5.807 18.061 22.145 1.00 39.94 325 ARG A N 1
ATOM 2391 C CA . ARG A 1 325 ? -5.826 17.036 21.066 1.00 39.94 325 ARG A CA 1
ATOM 2392 C C . ARG A 1 325 ? -5.194 15.655 21.342 1.00 39.94 325 ARG A C 1
ATOM 2394 O O . ARG A 1 325 ? -4.073 15.415 20.890 1.00 39.94 325 ARG A O 1
ATOM 2401 N N . ALA A 1 326 ? -5.927 14.691 21.901 1.00 43.66 326 ALA A N 1
ATOM 2402 C CA . ALA A 1 326 ? -5.479 13.291 21.869 1.00 43.66 326 ALA A CA 1
ATOM 2403 C C . ALA A 1 326 ? -6.671 12.275 21.978 1.00 43.66 326 ALA A C 1
ATOM 2405 O O . ALA A 1 326 ? -7.823 12.706 22.023 1.00 43.66 326 ALA A O 1
ATOM 2406 N N . PRO A 1 327 ? -6.459 10.938 21.880 1.00 48.91 327 PRO A N 1
ATOM 2407 C CA . PRO A 1 327 ? -7.524 9.906 21.932 1.00 48.91 327 PRO A CA 1
ATOM 2408 C C . PRO A 1 327 ? -8.364 9.918 23.232 1.00 48.91 327 PRO A C 1
ATOM 2410 O O . PRO A 1 327 ? -7.907 10.469 24.219 1.00 48.91 327 PRO A O 1
ATOM 2413 N N . LEU A 1 328 ? -9.519 9.231 23.327 1.00 49.12 328 LEU A N 1
ATOM 2414 C CA . LEU A 1 328 ? -10.282 9.116 24.605 1.00 49.12 328 LEU A CA 1
ATOM 2415 C C . LEU A 1 328 ? -9.459 8.562 25.796 1.00 49.12 328 LEU A C 1
ATOM 2417 O O . LEU A 1 328 ? -9.862 8.688 26.947 1.00 49.12 328 LEU A O 1
ATOM 2421 N N . SER A 1 329 ? -8.310 7.943 25.520 1.00 50.19 329 SER A N 1
ATOM 2422 C CA . SER A 1 329 ? -7.292 7.503 26.481 1.00 50.19 329 SER A CA 1
ATOM 2423 C C . SER A 1 329 ? -6.152 8.521 26.625 1.00 50.19 329 SER A C 1
ATOM 2425 O O . SER A 1 329 ? -4.979 8.159 26.706 1.00 50.19 329 SER A O 1
ATOM 2427 N N . SER A 1 330 ? -6.460 9.811 26.557 1.00 55.41 330 SER A N 1
ATOM 2428 C CA . SER A 1 330 ? -5.480 10.874 26.726 1.00 55.41 330 SER A CA 1
ATOM 2429 C C . SER A 1 330 ? -6.123 12.080 27.382 1.00 55.41 330 SER A C 1
ATOM 2431 O O . SER A 1 330 ? -7.312 12.326 27.229 1.00 55.41 330 SER A O 1
ATOM 2433 N N . CYS A 1 331 ? -5.300 12.866 28.053 1.00 52.47 331 CYS A N 1
ATOM 2434 C CA . CYS A 1 331 ? -5.714 13.938 28.938 1.00 52.47 331 CYS A CA 1
ATOM 2435 C C . CYS A 1 331 ? -6.517 15.090 28.310 1.00 52.47 331 CYS A C 1
ATOM 2437 O O . CYS A 1 331 ? -6.827 16.030 29.026 1.00 52.47 331 CYS A O 1
ATOM 2439 N N . ALA A 1 332 ? -6.845 15.072 27.019 1.00 57.69 332 ALA A N 1
ATOM 2440 C CA . ALA A 1 332 ? -7.126 16.274 26.250 1.00 57.69 332 ALA A CA 1
ATOM 2441 C C . ALA A 1 332 ? -8.469 16.307 25.495 1.00 57.69 332 ALA A C 1
ATOM 2443 O O . ALA A 1 332 ? -8.508 16.502 24.273 1.00 57.69 332 ALA A O 1
ATOM 2444 N N . CYS A 1 333 ? -9.567 16.146 26.227 1.00 54.50 333 CYS A N 1
ATOM 2445 C CA . CYS A 1 333 ? -10.927 16.202 25.690 1.00 54.50 333 CYS A CA 1
ATOM 2446 C C . CYS A 1 333 ? -11.583 17.574 25.914 1.00 54.50 333 CYS A C 1
ATOM 2448 O O . CYS A 1 333 ? -11.715 17.992 27.059 1.00 54.50 333 CYS A O 1
ATOM 2450 N N . GLY A 1 334 ? -11.997 18.258 24.836 1.00 52.59 334 GLY A N 1
ATOM 2451 C CA . GLY A 1 334 ? -12.851 19.463 24.882 1.00 52.59 334 GLY A CA 1
ATOM 2452 C C . GLY A 1 334 ? -14.348 19.174 24.671 1.00 52.59 334 GLY A C 1
ATOM 2453 O O . GLY A 1 334 ? -15.186 19.974 25.066 1.00 52.59 334 GLY A O 1
ATOM 2454 N N . GLY A 1 335 ? -14.646 18.006 24.104 1.00 54.09 335 GLY A N 1
ATOM 2455 C CA . GLY A 1 335 ? -15.940 17.348 23.909 1.00 54.09 335 GLY A CA 1
ATOM 2456 C C . GLY A 1 335 ? -15.670 15.864 23.618 1.00 54.09 335 GLY A C 1
ATOM 2457 O O . GLY A 1 335 ? -14.497 15.468 23.547 1.00 54.09 335 GLY A O 1
ATOM 2458 N N . CYS A 1 336 ? -16.690 15.020 23.473 1.00 59.81 336 CYS A N 1
ATOM 2459 C CA . CYS A 1 336 ? -16.514 13.572 23.337 1.00 59.81 336 CYS A CA 1
ATOM 2460 C C . CYS A 1 336 ? -17.458 12.942 22.298 1.00 59.81 336 CYS A C 1
ATOM 2462 O O . CYS A 1 336 ? -18.673 13.111 22.343 1.00 59.81 336 CYS A O 1
ATOM 2464 N N . ASP A 1 337 ? -16.900 12.129 21.397 1.00 59.19 337 ASP A N 1
ATOM 2465 C CA . ASP A 1 337 ? -17.646 11.185 20.557 1.00 59.19 337 ASP A CA 1
ATOM 2466 C C . ASP A 1 337 ? -17.460 9.734 21.050 1.00 59.19 337 ASP A C 1
ATOM 2468 O O . ASP A 1 337 ? -16.759 9.472 22.031 1.00 59.19 337 ASP A O 1
ATOM 2472 N N . ASP A 1 338 ? -18.105 8.774 20.381 1.00 47.47 338 ASP A N 1
ATOM 2473 C CA . ASP A 1 338 ? -18.069 7.339 20.708 1.00 47.47 338 ASP A CA 1
ATOM 2474 C C . ASP A 1 338 ? -16.648 6.732 20.836 1.00 47.47 338 ASP A C 1
ATOM 2476 O O . ASP A 1 338 ? -16.484 5.651 21.413 1.00 47.47 338 ASP A O 1
ATOM 2480 N N . LEU A 1 339 ? -15.612 7.381 20.286 1.00 51.00 339 LEU A N 1
ATOM 2481 C CA . LEU A 1 339 ? -14.239 6.872 20.181 1.00 51.00 339 LEU A CA 1
ATOM 2482 C C . LEU A 1 339 ? -13.124 7.920 20.424 1.00 51.00 339 LEU A C 1
ATOM 2484 O O . LEU A 1 339 ? -11.985 7.518 20.691 1.00 51.00 339 LEU A O 1
ATOM 2488 N N . PHE A 1 340 ? -13.406 9.225 20.359 1.00 51.50 340 PHE A N 1
ATOM 2489 C CA . PHE A 1 340 ? -12.425 10.316 20.379 1.00 51.50 340 PHE A CA 1
ATOM 2490 C C . PHE A 1 340 ? -12.908 11.569 21.125 1.00 51.50 340 PHE A C 1
ATOM 2492 O O . PHE A 1 340 ? -14.097 11.804 21.304 1.00 51.50 340 PHE A O 1
ATOM 2499 N N . CYS A 1 341 ? -11.949 12.406 21.518 1.00 49.28 341 CYS A N 1
ATOM 2500 C CA . CYS A 1 341 ? -12.189 13.771 21.967 1.00 49.28 341 CYS A CA 1
ATOM 2501 C C . CYS A 1 341 ? -12.535 14.700 20.781 1.00 49.28 341 CYS A C 1
ATOM 2503 O O . CYS A 1 341 ? -11.850 14.649 19.756 1.00 49.28 341 CYS A O 1
ATOM 2505 N N . THR A 1 342 ? -13.525 15.583 20.925 1.00 48.31 342 THR A N 1
ATOM 2506 C CA . THR A 1 342 ? -13.939 16.599 19.932 1.00 48.31 342 THR A CA 1
ATOM 2507 C C . THR A 1 342 ? -13.604 18.037 20.386 1.00 48.31 342 THR A C 1
ATOM 2509 O O . THR A 1 342 ? -13.147 18.237 21.517 1.00 48.31 342 THR A O 1
ATOM 2512 N N . PHE A 1 343 ? -13.728 19.014 19.466 1.00 54.84 343 PHE A N 1
ATOM 2513 C CA . PHE A 1 343 ? -13.431 20.452 19.654 1.00 54.84 343 PHE A CA 1
ATOM 2514 C C . PHE A 1 343 ? -14.694 21.297 19.741 1.00 54.84 343 PHE A C 1
ATOM 2516 O O . PHE A 1 343 ? -15.624 21.004 18.957 1.00 54.84 343 PHE A O 1
#

Sequence (343 aa):
MELEGSPYLRAPCQSDWPTNPTCAYPRWPDASIGPAAPAPDPLPPADCTCGSPWVARAQAIMSGFGASGLANASAATKDAFEDVSDVRPFHLPHIFNACDSNDTDCVLESTTVTMPIHSLRGDYGPVAASEFRTKLKSRQAMWQAYGLDASDDNATDATSLNTCAHINAAAIAWAKAAAAPAALARFEAAGAPLGVAADAEAPIGLTGPTWIKTPPVFRRNDSGVDVTSYSFTIANVRRGDVPFFITAGFHYCKLLSPLKAMEWIYVDGLPRVGAAARAAACERCVDRRDPVNASFAAAHCWLDDGCYAVGDAANPCAATQCASRAPLSSCACGGCDDLFCTF

pLDDT: mean 82.48, std 14.44, range [39.94, 98.12]